Protein AF-A0A6A5GX90-F1 (afdb_monomer_lite)

Radius of gyration: 61.52 Å; chains: 1; bounding box: 127×43×191 Å

Foldseek 3Di:
DDPVVVVVVVVVVVVVVVVVVVVVVVVVVVVVVVVVVVVVVVVVVVVVVVVVVVVVVVVVVVVVVVVVVVVVVVVVVVVVVVVVVVVVVVVVVVVVVVVVVVVVVVVVVVVVVVVVVVVVVVVVVVVVVVVVVVVVVVVVVVVVPDDPVRVVVCVVPDDPPDQDFPDDPDPDDDDDTDGPDDDPPDDPDDDDPPPPPPPDPVPDDDPDDDDDDPDDDDDDDDDDDDDDDVVVVVVVVVPPPDDPVVVVVPVVVDPDPPDPVPDVVVVPPPDDDDDPDDDDDDDDDDDD

Secondary structure (DSSP, 8-state):
--HHHHHHHHHHHHHHHHHHHHHHHHHHHHHHHHHHHHHHHHHHHHHHHHHHHHHHHHHHHHHHHHHHHHHHHHHHHHHHHHHHHHHHHHHHHHHHHHHHHHHHHHHHHHHHHHHHHHHHHHHHHHHHHHHHHHHHHHHHHHHTTS-HHHHHHHHHHS------------SSS---PPPTT------------SSSSSSS--------------------PPS----SSHHHHHHHTTGGGS-GGGSTTTSGGG--TT-TT--HHHHHS-------------------

Sequence (288 aa):
MSVLSAKACLDGVKKKIEELQVDVKGKEAMNLVLSQQLERTKDILKNEQWIRDASTAQFNDRYSKLQKSLEEKTKEMELLRENMENIVLKHQKEIAQHEAEMKECREQNEKLVEKLESMTTIKSEVEQKKCYLEERIKLLEEDSLETEEELRRNVEQTPRKSVAFSIDMDSSDTIRGTPIGFKCNPRESVCSICDLFERCSTARSSMRSETNTIASTSEFKPPYTSTTSERISILTSRNEKLKPHLQSSYAVEMADVNSPSADEENVRKGGGVEKKKRRNSIFAFKKH

Structure (mmCIF, N/CA/C/O backbone):
data_AF-A0A6A5GX90-F1
#
_entry.id   AF-A0A6A5GX90-F1
#
loop_
_atom_site.group_PDB
_atom_site.id
_atom_site.type_symbol
_atom_site.label_atom_id
_atom_site.label_alt_id
_atom_site.label_comp_id
_atom_site.label_asym_id
_atom_site.label_entity_id
_atom_site.label_seq_id
_atom_site.pdbx_PDB_ins_code
_atom_site.Cartn_x
_atom_site.Cartn_y
_atom_site.Cartn_z
_atom_site.occupancy
_atom_site.B_iso_or_equiv
_atom_site.auth_seq_id
_atom_site.auth_comp_id
_atom_site.auth_asym_id
_atom_site.auth_atom_id
_atom_site.pdbx_PDB_model_num
ATOM 1 N N . MET A 1 1 ? 51.217 27.125 -89.144 1.00 53.66 1 MET A N 1
ATOM 2 C CA . MET A 1 1 ? 51.111 26.962 -87.676 1.00 53.66 1 MET A CA 1
ATOM 3 C C . MET A 1 1 ? 52.347 26.221 -87.192 1.00 53.66 1 MET A C 1
ATOM 5 O O . MET A 1 1 ? 52.668 25.186 -87.758 1.00 53.66 1 MET A O 1
ATOM 9 N N . SER A 1 2 ? 53.110 26.811 -86.272 1.00 56.34 2 SER A N 1
ATOM 10 C CA . SER A 1 2 ? 54.466 26.373 -85.922 1.00 56.34 2 SER A CA 1
ATOM 11 C C . SER A 1 2 ? 54.465 25.221 -84.910 1.00 56.34 2 SER A C 1
ATOM 13 O O . SER A 1 2 ? 53.700 25.217 -83.949 1.00 56.34 2 SER A O 1
ATOM 15 N N . VAL A 1 3 ? 55.376 24.262 -85.099 1.00 64.81 3 VAL A N 1
ATOM 16 C CA . VAL A 1 3 ? 55.606 23.087 -84.229 1.00 64.81 3 VAL A CA 1
ATOM 17 C C . VAL A 1 3 ? 55.799 23.470 -82.749 1.00 64.81 3 VAL A C 1
ATOM 19 O O . VAL A 1 3 ? 55.428 22.719 -81.849 1.00 64.81 3 VAL A O 1
ATOM 22 N N . LEU A 1 4 ? 56.308 24.678 -82.488 1.00 66.69 4 LEU A N 1
ATOM 23 C CA . LEU A 1 4 ? 56.494 25.241 -81.147 1.00 66.69 4 LEU A CA 1
ATOM 24 C C . LEU A 1 4 ? 55.169 25.472 -80.391 1.00 66.69 4 LEU A C 1
ATOM 26 O O . LEU A 1 4 ? 55.118 25.268 -79.181 1.00 66.69 4 LEU A O 1
ATOM 30 N N . SER A 1 5 ? 54.086 25.834 -81.088 1.00 77.06 5 SER A N 1
ATOM 31 C CA . SER A 1 5 ? 52.765 26.074 -80.480 1.00 77.06 5 SER A CA 1
ATOM 32 C C . SER A 1 5 ? 52.065 24.771 -80.068 1.00 77.06 5 SER A C 1
ATOM 34 O O . SER A 1 5 ? 51.456 24.704 -78.999 1.00 77.06 5 SER A O 1
ATOM 36 N N . ALA A 1 6 ? 52.223 23.707 -80.862 1.00 82.56 6 ALA A N 1
ATOM 37 C CA . ALA A 1 6 ? 51.683 22.385 -80.543 1.00 82.56 6 ALA A CA 1
ATOM 38 C C . ALA A 1 6 ? 52.382 21.752 -79.326 1.00 82.56 6 ALA A C 1
ATOM 40 O O . ALA A 1 6 ? 51.724 21.154 -78.477 1.00 82.56 6 ALA A O 1
ATOM 41 N N . LYS A 1 7 ? 53.705 21.935 -79.201 1.00 86.56 7 LYS A N 1
ATOM 42 C CA . LYS A 1 7 ? 54.485 21.435 -78.059 1.00 86.56 7 LYS A CA 1
ATOM 43 C C . LYS A 1 7 ? 54.076 22.097 -76.739 1.00 86.56 7 LYS A C 1
ATOM 45 O O . LYS A 1 7 ? 53.824 21.394 -75.770 1.00 86.56 7 LYS A O 1
ATOM 50 N N . ALA A 1 8 ? 53.920 23.421 -76.727 1.00 87.06 8 ALA A N 1
ATOM 51 C CA . ALA A 1 8 ? 53.455 24.144 -75.542 1.00 87.06 8 ALA A CA 1
ATOM 52 C C . ALA A 1 8 ? 52.041 23.710 -75.101 1.00 87.06 8 ALA A C 1
ATOM 54 O O . ALA A 1 8 ? 51.783 23.577 -73.906 1.00 87.06 8 ALA A O 1
ATOM 55 N N . CYS A 1 9 ? 51.139 23.433 -76.053 1.00 88.56 9 CYS A N 1
ATOM 56 C CA . CYS A 1 9 ? 49.823 22.868 -75.738 1.00 88.56 9 CYS A CA 1
ATOM 57 C C . CYS A 1 9 ? 49.926 21.466 -75.121 1.00 88.56 9 CYS A C 1
ATOM 59 O O . CYS A 1 9 ? 49.260 21.196 -74.125 1.00 88.56 9 CYS A O 1
ATOM 61 N N . LEU A 1 10 ? 50.768 20.585 -75.673 1.00 92.25 10 LEU A N 1
ATOM 62 C CA . LEU A 1 10 ? 50.980 19.237 -75.132 1.00 92.25 10 LEU A CA 1
ATOM 63 C C . LEU A 1 10 ? 51.568 19.265 -73.717 1.00 92.25 10 LEU A C 1
ATOM 65 O O . LEU A 1 10 ? 51.084 18.543 -72.847 1.00 92.25 10 LEU A O 1
ATOM 69 N N . ASP A 1 11 ? 52.556 20.126 -73.466 1.00 92.38 11 ASP A N 1
ATOM 70 C CA . ASP A 1 11 ? 53.161 20.285 -72.140 1.00 92.38 11 ASP A CA 1
ATOM 71 C C . ASP A 1 11 ? 52.141 20.827 -71.120 1.00 92.38 11 ASP A C 1
ATOM 73 O O . ASP A 1 11 ? 52.076 20.350 -69.984 1.00 92.38 11 ASP A O 1
ATOM 77 N N . GLY A 1 12 ? 51.276 21.762 -71.535 1.00 94.19 12 GLY A N 1
ATOM 78 C CA . GLY A 1 12 ? 50.170 22.264 -70.713 1.00 94.19 12 GLY A CA 1
ATOM 79 C C . GLY A 1 12 ? 49.134 21.188 -70.374 1.00 94.19 12 GLY A C 1
ATOM 80 O O . GLY A 1 12 ? 48.730 21.060 -69.217 1.00 94.19 12 GLY A O 1
ATOM 81 N N . VAL A 1 13 ? 48.744 20.367 -71.355 1.00 94.50 13 VAL A N 1
ATOM 82 C CA . VAL A 1 13 ? 47.835 19.227 -71.142 1.00 94.50 13 VAL A CA 1
ATOM 83 C C . VAL A 1 13 ? 48.466 18.196 -70.208 1.00 94.50 13 VAL A C 1
ATOM 85 O O . VAL A 1 13 ? 47.800 17.726 -69.288 1.00 94.50 13 VAL A O 1
ATOM 88 N N . LYS A 1 14 ? 49.753 17.879 -70.383 1.00 95.56 14 LYS A N 1
ATOM 89 C CA . LYS A 1 14 ? 50.472 16.935 -69.521 1.00 95.56 14 LYS A CA 1
ATOM 90 C C . LYS A 1 14 ? 50.502 17.409 -68.068 1.00 95.56 14 LYS A C 1
ATOM 92 O O . LYS A 1 14 ? 50.135 16.645 -67.179 1.00 95.56 14 LYS A O 1
ATOM 97 N N . LYS A 1 15 ? 50.842 18.680 -67.836 1.00 95.31 15 LYS A N 1
ATOM 98 C CA . LYS A 1 15 ? 50.803 19.275 -66.495 1.00 95.31 15 LYS A CA 1
ATOM 99 C C . LYS A 1 15 ? 49.396 19.207 -65.893 1.00 95.31 15 LYS A C 1
ATOM 101 O O . LYS A 1 15 ? 49.244 18.860 -64.726 1.00 95.31 15 LYS A O 1
ATOM 106 N N . LYS A 1 16 ? 48.356 19.469 -66.693 1.00 95.94 16 LYS A N 1
ATOM 107 C CA . LYS A 1 16 ? 46.969 19.372 -66.223 1.00 95.94 16 LYS A CA 1
ATOM 108 C C . LYS A 1 16 ? 46.568 17.943 -65.854 1.00 95.94 16 LYS A C 1
ATOM 110 O O . LYS A 1 16 ? 45.846 17.755 -64.879 1.00 95.94 16 LYS A O 1
ATOM 115 N N . ILE A 1 17 ? 47.038 16.944 -66.601 1.00 96.31 17 ILE A N 1
ATOM 116 C CA . ILE A 1 17 ? 46.827 15.526 -66.277 1.00 96.31 17 ILE A CA 1
ATOM 117 C C . ILE A 1 17 ? 47.505 15.174 -64.948 1.00 96.31 17 ILE A C 1
ATOM 119 O O . ILE A 1 17 ? 46.879 14.531 -64.112 1.00 96.31 17 ILE A O 1
ATOM 123 N N . GLU A 1 18 ? 48.746 15.615 -64.731 1.00 96.00 18 GLU A N 1
ATOM 124 C CA . GLU A 1 18 ? 49.476 15.378 -63.478 1.00 96.00 18 GLU A CA 1
ATOM 125 C C . GLU A 1 18 ? 48.767 16.023 -62.274 1.00 96.00 18 GLU A C 1
ATOM 127 O O . GLU A 1 18 ? 48.565 15.359 -61.258 1.00 96.00 18 GLU A O 1
ATOM 132 N N . GLU A 1 19 ? 48.305 17.272 -62.407 1.00 96.25 19 GLU A N 1
ATOM 133 C CA . GLU A 1 19 ? 47.493 17.950 -61.384 1.00 96.25 19 GLU A CA 1
ATOM 134 C C . GLU A 1 19 ? 46.217 17.161 -61.056 1.00 96.25 19 GLU A C 1
ATOM 136 O O . GLU A 1 19 ? 45.945 16.864 -59.893 1.00 96.25 19 GLU A O 1
ATOM 141 N N . LEU A 1 20 ? 45.455 16.758 -62.080 1.00 97.00 20 LEU A N 1
ATOM 142 C CA . LEU A 1 20 ? 44.219 15.995 -61.887 1.00 97.00 20 LEU A CA 1
ATOM 143 C C . LEU A 1 20 ? 44.476 14.621 -61.251 1.00 97.00 20 LEU A C 1
ATOM 145 O O . LEU A 1 20 ? 43.663 14.160 -60.453 1.00 97.00 20 LEU A O 1
ATOM 149 N N . GLN A 1 21 ? 45.597 13.965 -61.559 1.00 96.75 21 GLN A N 1
ATOM 150 C CA . GLN A 1 21 ? 45.968 12.697 -60.926 1.00 96.75 21 GLN A CA 1
ATOM 151 C C . GLN A 1 21 ? 46.265 12.858 -59.434 1.00 96.75 21 GLN A C 1
ATOM 153 O O . GLN A 1 21 ? 45.889 11.991 -58.642 1.00 96.75 21 GLN A O 1
ATOM 158 N N . VAL A 1 22 ? 46.930 13.947 -59.041 1.00 96.69 22 VAL A N 1
ATOM 159 C CA . VAL A 1 22 ? 47.171 14.256 -57.626 1.00 96.69 22 VAL A CA 1
ATOM 160 C C . VAL A 1 22 ? 45.848 14.540 -56.914 1.00 96.69 22 VAL A C 1
ATOM 162 O O . VAL A 1 22 ? 45.606 13.971 -55.849 1.00 96.69 22 VAL A O 1
ATOM 165 N N . ASP A 1 23 ? 44.959 15.325 -57.526 1.00 97.06 23 ASP A N 1
ATOM 166 C CA . ASP A 1 23 ? 43.639 15.635 -56.963 1.00 97.06 23 ASP A CA 1
ATOM 167 C C . ASP A 1 23 ? 42.775 14.382 -56.772 1.00 97.06 23 ASP A C 1
ATOM 169 O O . ASP A 1 23 ? 42.127 14.226 -55.734 1.00 97.06 23 ASP A O 1
ATOM 173 N N . VAL A 1 24 ? 42.763 13.471 -57.753 1.00 97.38 24 VAL A N 1
ATOM 174 C CA . VAL A 1 24 ? 42.023 12.202 -57.661 1.00 97.38 24 VAL A CA 1
ATOM 175 C C . VAL A 1 24 ? 42.565 11.351 -56.518 1.00 97.38 24 VAL A C 1
ATOM 177 O O . VAL A 1 24 ? 41.789 10.955 -55.651 1.00 97.38 24 VAL A O 1
ATOM 180 N N . LYS A 1 25 ? 43.888 11.157 -56.436 1.00 96.88 25 LYS A N 1
ATOM 181 C CA . LYS A 1 25 ? 44.514 10.401 -55.337 1.00 96.88 25 LYS A CA 1
ATOM 182 C C . LYS A 1 25 ? 44.232 11.029 -53.970 1.00 96.88 25 LYS A C 1
ATOM 184 O O . LYS A 1 25 ? 43.972 10.315 -53.004 1.00 96.88 25 LYS A O 1
ATOM 189 N N . GLY A 1 26 ? 44.253 12.361 -53.885 1.00 97.19 26 GLY A N 1
ATOM 190 C CA . GLY A 1 26 ? 43.908 13.093 -52.667 1.00 97.19 26 GLY A CA 1
ATOM 191 C C . GLY A 1 26 ? 42.460 12.848 -52.235 1.00 97.19 26 GLY A C 1
ATOM 192 O O . GLY A 1 26 ? 42.202 12.549 -51.068 1.00 97.19 26 GLY A O 1
ATOM 193 N N . LYS A 1 27 ? 41.514 12.902 -53.180 1.00 97.25 27 LYS A N 1
ATOM 194 C CA . LYS A 1 27 ? 40.093 12.617 -52.923 1.00 97.25 27 LYS A CA 1
ATOM 195 C C . LYS A 1 27 ? 39.842 11.154 -52.562 1.00 97.25 27 LYS A C 1
ATOM 197 O O . LYS A 1 27 ? 39.039 10.891 -51.673 1.00 97.25 27 LYS A O 1
ATOM 202 N N . GLU A 1 28 ? 40.531 10.209 -53.196 1.00 97.69 28 GLU A N 1
ATOM 203 C CA . GLU A 1 28 ? 40.452 8.781 -52.860 1.00 97.69 28 GLU A CA 1
ATOM 204 C C . GLU A 1 28 ? 40.931 8.511 -51.429 1.00 97.69 28 GLU A C 1
ATOM 206 O O . GLU A 1 28 ? 40.238 7.840 -50.662 1.00 97.69 28 GLU A O 1
ATOM 211 N N . ALA A 1 29 ? 42.067 9.095 -51.030 1.00 96.94 29 ALA A N 1
ATOM 212 C CA . ALA A 1 29 ? 42.572 8.990 -49.663 1.00 96.94 29 ALA A CA 1
ATOM 213 C C . ALA A 1 29 ? 41.602 9.614 -48.646 1.00 96.94 29 ALA A C 1
ATOM 215 O O . ALA A 1 29 ? 41.331 9.022 -47.600 1.00 96.94 29 ALA A O 1
ATOM 216 N N . MET A 1 30 ? 41.029 10.779 -48.965 1.00 97.50 30 MET A N 1
ATOM 217 C CA . MET A 1 30 ? 40.026 11.424 -48.116 1.00 97.50 30 MET A CA 1
ATOM 218 C C . MET A 1 30 ? 38.757 10.569 -47.979 1.00 97.50 30 MET A C 1
ATOM 220 O O . MET A 1 30 ? 38.272 10.371 -46.866 1.00 97.50 30 MET A O 1
ATOM 224 N N . ASN A 1 31 ? 38.253 10.005 -49.079 1.00 97.50 31 ASN A N 1
ATOM 225 C CA . ASN A 1 31 ? 37.092 9.113 -49.067 1.00 97.50 31 ASN A CA 1
ATOM 226 C C . ASN A 1 31 ? 37.339 7.853 -48.234 1.00 97.50 31 ASN A C 1
ATOM 228 O O . ASN A 1 31 ? 36.435 7.406 -47.525 1.00 97.50 31 ASN A O 1
ATOM 232 N N . LEU A 1 32 ? 38.553 7.298 -48.274 1.00 97.69 32 LEU A N 1
ATOM 233 C CA . LEU A 1 32 ? 38.925 6.158 -47.438 1.00 97.69 32 LEU A CA 1
ATOM 234 C C . LEU A 1 32 ? 38.851 6.513 -45.947 1.00 97.69 32 LEU A C 1
ATOM 236 O O . LEU A 1 32 ? 38.259 5.764 -45.169 1.00 97.69 32 LEU A O 1
ATOM 240 N N . VAL A 1 33 ? 39.402 7.666 -45.553 1.00 97.88 33 VAL A N 1
ATOM 241 C CA . VAL A 1 33 ? 39.350 8.141 -44.160 1.00 97.88 33 VAL A CA 1
ATOM 242 C C . VAL A 1 33 ? 37.906 8.373 -43.715 1.00 97.88 33 VAL A C 1
ATOM 244 O O . VAL A 1 33 ? 37.519 7.897 -42.648 1.00 97.88 33 VAL A O 1
ATOM 247 N N . LEU A 1 34 ? 37.092 9.041 -44.536 1.00 97.88 34 LEU A N 1
ATOM 248 C CA . LEU A 1 34 ? 35.679 9.2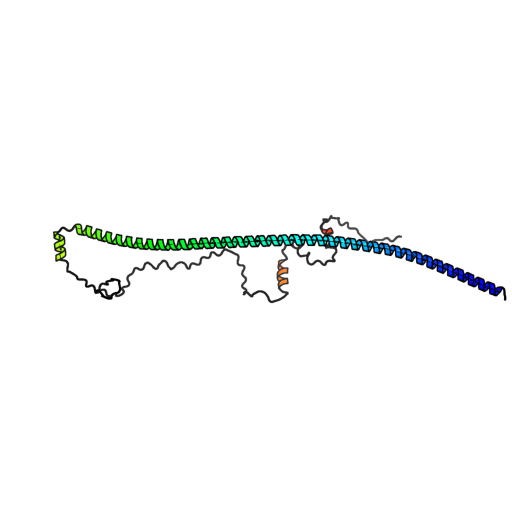86 -44.230 1.00 97.88 34 LEU A CA 1
ATOM 249 C C . LEU A 1 34 ? 34.888 7.980 -44.099 1.00 97.88 34 LEU A C 1
ATOM 251 O O . LEU A 1 34 ? 34.101 7.833 -43.169 1.00 97.88 34 LEU A O 1
ATOM 255 N N . SER A 1 35 ? 35.138 7.001 -44.970 1.00 97.69 35 SER A N 1
ATOM 256 C CA . SER A 1 35 ? 34.480 5.688 -44.902 1.00 97.69 35 SER A CA 1
ATOM 257 C C . SER A 1 35 ? 34.833 4.944 -43.612 1.00 97.69 35 SER A C 1
ATOM 259 O O . SER A 1 35 ? 33.959 4.383 -42.956 1.00 97.69 35 SER A O 1
ATOM 261 N N . GLN A 1 36 ? 36.102 4.991 -43.194 1.00 97.75 36 GLN A N 1
ATOM 262 C CA . GLN A 1 36 ? 36.529 4.412 -41.917 1.00 97.75 36 GLN A CA 1
ATOM 263 C C . GLN A 1 36 ? 35.914 5.136 -40.715 1.00 97.75 36 GLN A C 1
ATOM 265 O O . GLN A 1 36 ? 35.559 4.492 -39.729 1.00 97.75 36 GLN A O 1
ATOM 270 N N . GLN A 1 37 ? 35.792 6.465 -40.775 1.00 97.69 37 GLN A N 1
ATOM 271 C CA . GLN A 1 37 ? 35.127 7.242 -39.729 1.00 97.69 37 GLN A CA 1
ATOM 272 C C . GLN A 1 37 ? 33.643 6.882 -39.628 1.00 97.69 37 GLN A C 1
ATOM 274 O O . GLN A 1 37 ? 33.167 6.650 -38.521 1.00 97.69 37 GLN A O 1
ATOM 279 N N . LEU A 1 38 ? 32.944 6.752 -40.759 1.00 97.81 38 LEU A N 1
ATOM 280 C CA . LEU A 1 38 ? 31.536 6.353 -40.788 1.00 97.81 38 LEU A CA 1
ATOM 281 C C . LEU A 1 38 ? 31.310 4.979 -40.154 1.00 97.81 38 LEU A C 1
ATOM 283 O O . LEU A 1 38 ? 30.395 4.837 -39.342 1.00 97.81 38 LEU A O 1
ATOM 287 N N . GLU A 1 39 ? 32.153 3.988 -40.458 1.00 97.56 39 GLU A N 1
ATOM 288 C CA . GLU A 1 39 ? 31.993 2.653 -39.868 1.00 97.56 39 GLU A CA 1
ATOM 289 C C . GLU A 1 39 ? 32.254 2.671 -38.353 1.00 97.56 39 GLU A C 1
ATOM 291 O O . GLU A 1 39 ? 31.473 2.115 -37.583 1.00 97.56 39 GLU A O 1
ATOM 296 N N . ARG A 1 40 ? 33.272 3.413 -37.892 1.00 97.38 40 ARG A N 1
ATOM 297 C CA . ARG A 1 40 ? 33.517 3.598 -36.450 1.00 97.38 40 ARG A CA 1
ATOM 298 C C . ARG A 1 40 ? 32.343 4.277 -35.750 1.00 97.38 40 ARG A C 1
ATOM 300 O O . ARG A 1 40 ? 31.946 3.850 -34.670 1.00 97.38 40 ARG A O 1
ATOM 307 N N . THR A 1 41 ? 31.779 5.330 -36.343 1.00 97.75 41 THR A N 1
ATOM 308 C CA . THR A 1 41 ? 30.616 6.025 -35.775 1.00 97.75 41 THR A CA 1
ATOM 309 C C . THR A 1 41 ? 29.404 5.102 -35.702 1.00 97.75 41 THR A C 1
ATOM 311 O O . THR A 1 41 ? 28.685 5.118 -34.707 1.00 97.75 41 THR A O 1
ATOM 314 N N . LYS A 1 42 ? 29.193 4.254 -36.710 1.00 98.25 42 LYS A N 1
ATOM 315 C CA . LYS A 1 42 ? 28.119 3.258 -36.714 1.00 98.25 42 LYS A CA 1
ATOM 316 C C . LYS A 1 42 ? 28.268 2.238 -35.580 1.00 98.25 42 LYS A C 1
ATOM 318 O O . LYS A 1 42 ? 27.276 1.943 -34.911 1.00 98.25 42 LYS A O 1
ATOM 323 N N . ASP A 1 43 ? 29.480 1.754 -35.316 1.00 97.62 43 ASP A N 1
ATOM 324 C CA . ASP A 1 43 ? 29.744 0.851 -34.188 1.00 97.62 43 ASP A CA 1
ATOM 325 C C . ASP A 1 43 ? 29.499 1.530 -32.834 1.00 97.62 43 ASP A C 1
ATOM 327 O O . ASP A 1 43 ? 28.881 0.939 -31.945 1.00 97.62 43 ASP A O 1
ATOM 331 N N . ILE A 1 44 ? 29.917 2.793 -32.686 1.00 97.94 44 ILE A N 1
ATOM 332 C CA . ILE A 1 44 ? 29.655 3.590 -31.477 1.00 97.94 44 ILE A CA 1
ATOM 333 C C . ILE A 1 44 ? 28.147 3.732 -31.251 1.00 97.94 44 ILE A C 1
ATOM 335 O O . ILE A 1 44 ? 27.666 3.410 -30.167 1.00 97.94 44 ILE A O 1
ATOM 339 N N . LEU A 1 45 ? 27.389 4.126 -32.278 1.00 98.19 45 LEU A N 1
ATOM 340 C CA . LEU A 1 45 ? 25.933 4.281 -32.184 1.00 98.19 45 LEU A CA 1
ATOM 341 C C . LEU A 1 45 ? 25.235 2.972 -31.805 1.00 98.19 45 LEU A C 1
ATOM 343 O O . LEU A 1 45 ? 24.295 2.971 -31.009 1.00 98.19 45 LEU A O 1
ATOM 347 N N . LYS A 1 46 ? 25.703 1.842 -32.345 1.00 98.31 46 LYS A N 1
ATOM 348 C CA . LYS A 1 46 ? 25.172 0.525 -31.989 1.00 98.31 46 LYS A CA 1
ATOM 349 C C . LYS A 1 46 ? 25.440 0.201 -30.519 1.00 98.31 46 LYS A C 1
ATOM 351 O O . LYS A 1 46 ? 24.526 -0.238 -29.825 1.00 98.31 46 LYS A O 1
ATOM 356 N N . ASN A 1 47 ? 26.653 0.447 -30.033 1.00 98.06 47 ASN A N 1
ATOM 357 C CA . ASN A 1 47 ? 27.001 0.209 -28.632 1.00 98.06 47 ASN A CA 1
ATOM 358 C C . ASN A 1 47 ? 26.212 1.117 -27.682 1.00 98.06 47 ASN A C 1
ATOM 360 O O . ASN A 1 47 ? 25.705 0.645 -26.668 1.00 98.06 47 ASN A O 1
ATOM 364 N N . GLU A 1 48 ? 26.045 2.396 -28.023 1.00 97.88 48 GLU A N 1
ATOM 365 C CA . GLU A 1 48 ? 25.202 3.318 -27.257 1.00 97.88 48 GLU A CA 1
ATOM 366 C C . GLU A 1 48 ? 23.757 2.828 -27.177 1.00 97.88 48 GLU A C 1
ATOM 368 O O . GLU A 1 48 ? 23.152 2.862 -26.105 1.00 97.88 48 GLU A O 1
ATOM 373 N N . GLN A 1 49 ? 23.210 2.330 -28.289 1.00 98.31 49 GLN A N 1
ATOM 374 C CA . GLN A 1 49 ? 21.864 1.771 -28.306 1.00 98.31 49 GLN A CA 1
ATOM 375 C C . GLN A 1 49 ? 21.747 0.560 -27.375 1.00 98.31 49 GLN A C 1
ATOM 377 O O . GLN A 1 49 ? 20.828 0.504 -26.564 1.00 98.31 49 GLN A O 1
ATOM 382 N N . TRP A 1 50 ? 22.719 -0.353 -27.417 1.00 98.25 50 TRP A N 1
ATOM 383 C CA . TRP A 1 50 ? 22.756 -1.516 -26.528 1.00 98.25 50 TRP A CA 1
ATOM 384 C C . TRP A 1 50 ? 22.825 -1.124 -25.050 1.00 98.25 50 TRP A C 1
ATOM 386 O O . TRP A 1 50 ? 22.129 -1.714 -24.224 1.00 98.25 50 TRP A O 1
ATOM 396 N N . ILE A 1 51 ? 23.631 -0.115 -24.707 1.00 98.31 51 ILE A N 1
ATOM 397 C CA . ILE A 1 51 ? 23.731 0.394 -23.332 1.00 98.31 51 ILE A CA 1
ATOM 398 C C . ILE A 1 51 ? 22.396 0.998 -22.885 1.00 98.31 51 ILE A C 1
ATOM 400 O O . ILE A 1 51 ? 21.949 0.726 -21.768 1.00 98.31 51 ILE A O 1
ATOM 404 N N . ARG A 1 52 ? 21.742 1.789 -23.746 1.00 98.31 52 ARG A N 1
ATOM 405 C CA . ARG A 1 52 ? 20.423 2.367 -23.449 1.00 98.31 52 ARG A CA 1
ATOM 406 C C . ARG A 1 52 ? 19.382 1.280 -23.217 1.00 98.31 52 ARG A C 1
ATOM 408 O O . ARG A 1 52 ? 18.732 1.299 -22.176 1.00 98.31 52 ARG A O 1
ATOM 415 N N . ASP A 1 53 ? 19.286 0.308 -24.117 1.00 98.44 53 ASP A N 1
ATOM 416 C CA . ASP A 1 53 ? 18.301 -0.772 -24.023 1.00 98.44 53 ASP A CA 1
ATOM 417 C C . ASP A 1 53 ? 18.521 -1.627 -22.765 1.00 98.44 53 ASP A C 1
ATOM 419 O O . ASP A 1 53 ? 17.570 -1.933 -22.042 1.00 98.44 53 ASP A O 1
ATOM 423 N N . ALA A 1 54 ? 19.779 -1.943 -22.438 1.00 98.38 54 ALA A N 1
ATOM 424 C CA . ALA A 1 54 ? 20.124 -2.661 -21.213 1.00 98.38 54 ALA A CA 1
ATOM 425 C C . ALA A 1 54 ? 19.765 -1.859 -19.950 1.00 98.38 54 ALA A C 1
ATOM 427 O O . ALA A 1 54 ? 19.208 -2.417 -19.003 1.00 98.38 54 ALA A O 1
ATOM 428 N N . SER A 1 55 ? 20.043 -0.553 -19.939 1.00 98.12 55 SER A N 1
ATOM 429 C CA . SER A 1 55 ? 19.700 0.336 -18.824 1.00 98.12 55 SER A CA 1
ATOM 430 C C . SER A 1 55 ? 18.185 0.441 -18.631 1.00 98.12 55 SER A C 1
ATOM 432 O O . SER A 1 55 ? 17.684 0.267 -17.520 1.00 98.12 55 SER A O 1
ATOM 434 N N . THR A 1 56 ? 17.430 0.628 -19.717 1.00 98.50 56 THR A N 1
ATOM 435 C CA . THR A 1 56 ? 15.963 0.666 -19.688 1.00 98.50 56 THR A CA 1
ATOM 436 C C . THR A 1 56 ? 15.376 -0.655 -19.197 1.00 98.50 56 THR A C 1
ATOM 438 O O . THR A 1 56 ? 14.475 -0.647 -18.358 1.00 98.50 56 THR A O 1
ATOM 441 N N . ALA A 1 57 ? 15.906 -1.795 -19.646 1.00 98.44 57 ALA A N 1
ATOM 442 C CA . ALA A 1 57 ? 15.468 -3.104 -19.169 1.00 98.44 57 ALA A CA 1
ATOM 443 C C . ALA A 1 57 ? 15.721 -3.283 -17.662 1.00 98.44 57 ALA A C 1
ATOM 445 O O . ALA A 1 57 ? 14.824 -3.711 -16.935 1.00 98.44 57 ALA A O 1
ATOM 446 N N . GLN A 1 58 ? 16.908 -2.903 -17.172 1.00 98.38 58 GLN A N 1
ATOM 447 C CA . GLN A 1 58 ? 17.230 -2.959 -15.741 1.00 98.38 58 GLN A CA 1
ATOM 448 C C . GLN A 1 58 ? 16.344 -2.030 -14.908 1.00 98.38 58 GLN A C 1
ATOM 450 O O . GLN A 1 58 ? 15.899 -2.412 -13.825 1.00 98.38 58 GLN A O 1
ATOM 455 N N . PHE A 1 59 ? 16.081 -0.819 -15.400 1.00 98.44 59 PHE A N 1
ATOM 456 C CA . PHE A 1 59 ? 15.191 0.124 -14.736 1.00 98.44 59 PHE A CA 1
ATOM 457 C C . PHE A 1 59 ? 13.771 -0.438 -14.628 1.00 98.44 59 PHE A C 1
ATOM 459 O O . PHE A 1 59 ? 13.205 -0.454 -13.536 1.00 98.44 59 PHE A O 1
ATOM 466 N N . ASN A 1 60 ? 13.228 -0.973 -15.723 1.00 98.56 60 ASN A N 1
ATOM 467 C CA . ASN A 1 60 ? 11.885 -1.550 -15.750 1.00 98.56 60 ASN A CA 1
ATOM 468 C C . ASN A 1 60 ? 11.756 -2.781 -14.838 1.00 98.56 60 ASN A C 1
ATOM 470 O O . ASN A 1 60 ? 10.748 -2.924 -14.146 1.00 98.56 60 ASN A O 1
ATOM 474 N N . ASP A 1 61 ? 12.776 -3.641 -14.778 1.00 98.50 61 ASP A N 1
ATOM 475 C CA . ASP A 1 61 ? 12.805 -4.781 -13.851 1.00 98.50 61 ASP A CA 1
ATOM 476 C C . ASP A 1 61 ? 12.791 -4.321 -12.384 1.00 98.50 61 ASP A C 1
ATOM 478 O O . ASP A 1 61 ? 11.976 -4.790 -11.584 1.00 98.50 61 ASP A O 1
ATOM 482 N N . ARG A 1 62 ? 13.640 -3.347 -12.028 1.00 98.44 62 ARG A N 1
ATOM 483 C CA . ARG A 1 62 ? 13.663 -2.768 -10.673 1.00 98.44 62 ARG A CA 1
ATOM 484 C C . ARG A 1 62 ? 12.339 -2.099 -10.326 1.00 98.44 62 ARG A C 1
ATOM 486 O O . ARG A 1 62 ? 11.831 -2.307 -9.226 1.00 98.44 62 ARG A O 1
ATOM 493 N N . TYR A 1 63 ? 11.773 -1.340 -11.258 1.00 98.44 63 TYR A N 1
ATOM 494 C CA . TYR A 1 63 ? 10.480 -0.690 -11.085 1.00 98.44 63 TYR A CA 1
ATOM 495 C C . TYR A 1 63 ? 9.373 -1.718 -10.834 1.00 98.44 63 TYR A C 1
ATOM 497 O O . TYR A 1 63 ? 8.646 -1.598 -9.852 1.00 98.44 63 TYR A O 1
ATOM 505 N N . SER A 1 64 ? 9.302 -2.785 -11.637 1.00 98.44 64 SER A N 1
ATOM 506 C CA . SER A 1 64 ? 8.307 -3.848 -11.457 1.00 98.44 64 SER A CA 1
ATOM 507 C C . SER A 1 64 ? 8.448 -4.559 -10.106 1.00 98.44 64 SER A C 1
ATOM 509 O O . SER A 1 64 ? 7.448 -4.829 -9.441 1.00 98.44 64 SER A O 1
ATOM 511 N N . LYS A 1 65 ? 9.681 -4.826 -9.658 1.00 98.44 65 LYS A N 1
ATOM 512 C CA . LYS A 1 65 ? 9.944 -5.418 -8.335 1.00 98.44 65 LYS A CA 1
ATOM 513 C C . LYS A 1 65 ? 9.496 -4.504 -7.197 1.00 98.44 65 LY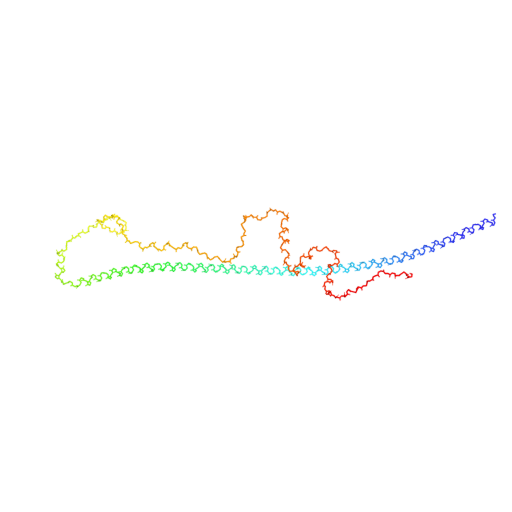S A C 1
ATOM 515 O O . LYS A 1 65 ? 8.854 -4.973 -6.259 1.00 98.44 65 LYS A O 1
ATOM 520 N N . LEU A 1 66 ? 9.810 -3.212 -7.282 1.00 98.38 66 LEU A N 1
ATOM 521 C CA . LEU A 1 66 ? 9.391 -2.227 -6.284 1.00 98.38 66 LEU A CA 1
ATOM 522 C C . LEU A 1 66 ? 7.873 -2.061 -6.259 1.00 98.38 66 LEU A C 1
ATOM 524 O O . LEU A 1 66 ? 7.292 -2.017 -5.180 1.00 98.38 66 LEU A O 1
ATOM 528 N N . GLN A 1 67 ? 7.231 -2.035 -7.425 1.00 98.56 67 GLN A N 1
ATOM 529 C CA . GLN A 1 67 ? 5.781 -1.946 -7.530 1.00 98.56 67 GLN A CA 1
ATOM 530 C C . GLN A 1 67 ? 5.095 -3.151 -6.870 1.00 98.56 67 GLN A C 1
ATOM 532 O O . GLN A 1 67 ? 4.206 -2.964 -6.046 1.00 98.56 67 GLN A O 1
ATOM 537 N N . LYS A 1 68 ? 5.556 -4.377 -7.150 1.00 98.50 68 LYS A N 1
ATOM 538 C CA . LYS A 1 68 ? 5.028 -5.590 -6.500 1.00 98.50 68 LYS A CA 1
ATOM 539 C C . LYS A 1 68 ? 5.215 -5.562 -4.983 1.00 98.50 68 LYS A C 1
ATOM 541 O O . LYS A 1 68 ? 4.272 -5.836 -4.251 1.00 98.50 68 LYS A O 1
ATOM 546 N N . SER A 1 69 ? 6.403 -5.176 -4.514 1.00 98.38 69 SER A N 1
ATOM 547 C CA . SER A 1 69 ? 6.690 -5.047 -3.078 1.00 98.38 69 SER A CA 1
ATOM 548 C C . SER A 1 69 ? 5.781 -4.013 -2.400 1.00 98.38 69 SER A C 1
ATOM 550 O O . SER A 1 69 ? 5.260 -4.252 -1.312 1.00 98.38 69 SER A O 1
ATOM 552 N N . LEU A 1 70 ? 5.528 -2.880 -3.063 1.00 98.38 70 LEU A N 1
ATOM 553 C CA . LEU A 1 70 ? 4.608 -1.856 -2.574 1.00 98.38 70 LEU A CA 1
ATOM 554 C C . LEU A 1 70 ? 3.170 -2.382 -2.487 1.00 98.38 70 LEU A C 1
ATOM 556 O O . LEU A 1 70 ? 2.501 -2.165 -1.478 1.00 98.38 70 LEU A O 1
ATOM 560 N N . GLU A 1 71 ? 2.696 -3.087 -3.513 1.00 98.44 71 GLU A N 1
ATOM 561 C CA . GLU A 1 71 ? 1.364 -3.703 -3.520 1.00 98.44 71 GLU A CA 1
ATOM 562 C C . GLU A 1 71 ? 1.213 -4.753 -2.407 1.00 98.44 71 GLU A C 1
ATOM 564 O O . GLU A 1 71 ? 0.204 -4.764 -1.701 1.00 98.44 71 GLU A O 1
ATOM 569 N N . GLU A 1 72 ? 2.222 -5.602 -2.198 1.00 98.56 72 GLU A N 1
ATOM 570 C CA . GLU A 1 72 ? 2.251 -6.586 -1.107 1.00 98.56 72 GLU A CA 1
ATOM 571 C C . GLU A 1 72 ? 2.207 -5.912 0.267 1.00 98.56 72 GLU A C 1
ATOM 573 O O . GLU A 1 72 ? 1.384 -6.274 1.111 1.00 98.56 72 GLU A O 1
ATOM 578 N N . LYS A 1 73 ? 3.034 -4.881 0.481 1.00 98.31 73 LYS A N 1
ATOM 579 C CA . LYS A 1 73 ? 3.054 -4.124 1.740 1.00 98.31 73 LYS A CA 1
ATOM 580 C C . LYS A 1 73 ? 1.760 -3.359 1.987 1.00 98.31 73 LYS A C 1
ATOM 582 O O . LYS A 1 73 ? 1.334 -3.239 3.132 1.00 98.31 73 LYS A O 1
ATOM 587 N N . THR A 1 74 ? 1.110 -2.878 0.933 1.00 98.50 74 THR A N 1
ATOM 588 C CA . THR A 1 74 ? -0.187 -2.199 1.041 1.00 98.50 74 THR A CA 1
ATOM 589 C C . THR A 1 74 ? -1.268 -3.169 1.512 1.00 98.50 74 THR A C 1
ATOM 591 O O . THR A 1 74 ? -1.977 -2.863 2.468 1.00 98.50 74 THR A O 1
ATOM 594 N N . LYS A 1 75 ? -1.321 -4.378 0.938 1.00 98.31 75 LYS A N 1
ATOM 595 C CA . LYS A 1 75 ? -2.235 -5.446 1.381 1.00 98.31 75 LYS A CA 1
ATOM 596 C C . LYS A 1 75 ? -1.977 -5.880 2.825 1.00 98.31 75 LYS A C 1
ATOM 598 O O . LYS A 1 75 ? -2.918 -6.098 3.581 1.00 98.31 75 LYS A O 1
ATOM 603 N N . GLU A 1 76 ? -0.711 -5.991 3.224 1.00 98.44 76 GLU A N 1
ATOM 604 C CA . GLU A 1 76 ? -0.341 -6.310 4.609 1.00 98.44 76 GLU A CA 1
ATOM 605 C C . GLU A 1 76 ? -0.832 -5.228 5.585 1.00 98.44 76 GLU A C 1
ATOM 607 O O . GLU A 1 76 ? -1.409 -5.547 6.625 1.00 98.44 76 GLU A O 1
ATOM 612 N N . MET A 1 77 ? -0.667 -3.946 5.238 1.00 98.31 77 MET A N 1
ATOM 613 C CA . MET A 1 77 ? -1.180 -2.837 6.049 1.00 98.31 77 MET A CA 1
ATOM 614 C C . MET A 1 77 ? -2.708 -2.831 6.146 1.00 98.31 77 MET A C 1
ATOM 616 O O . MET A 1 77 ? -3.239 -2.534 7.216 1.00 98.31 77 MET A O 1
ATOM 620 N N . GLU A 1 78 ? -3.414 -3.140 5.058 1.00 98.25 78 GLU A N 1
ATOM 621 C CA . GLU A 1 78 ? -4.878 -3.244 5.053 1.00 98.25 78 GLU A CA 1
ATOM 622 C C . GLU A 1 78 ? -5.357 -4.368 5.978 1.00 98.25 78 GLU A C 1
ATOM 624 O O . GLU A 1 78 ? -6.199 -4.124 6.841 1.00 98.25 78 GLU A O 1
ATOM 629 N N . LEU A 1 79 ? -4.744 -5.553 5.891 1.00 98.44 79 LEU A N 1
ATOM 630 C CA . LEU A 1 79 ? -5.064 -6.684 6.765 1.00 98.44 79 LEU A CA 1
ATOM 631 C C . LEU A 1 79 ? -4.797 -6.364 8.244 1.00 98.44 79 LEU A C 1
ATOM 633 O O . LEU A 1 79 ? -5.598 -6.694 9.117 1.00 98.44 79 LEU A O 1
ATOM 637 N N . LEU A 1 80 ? -3.669 -5.714 8.549 1.00 98.44 80 LEU A N 1
ATOM 638 C CA . LEU A 1 80 ? -3.346 -5.304 9.918 1.00 98.44 80 LEU A CA 1
ATOM 639 C C . LEU A 1 80 ? -4.332 -4.262 10.454 1.00 98.44 80 LEU A C 1
ATOM 641 O O . LEU A 1 80 ? -4.703 -4.327 11.627 1.00 98.44 80 LEU A O 1
ATOM 645 N N . ARG A 1 81 ? -4.773 -3.324 9.608 1.00 98.25 81 ARG A N 1
ATOM 646 C CA . ARG A 1 81 ? -5.790 -2.333 9.973 1.00 98.25 81 ARG A CA 1
ATOM 647 C C . ARG A 1 81 ? -7.115 -3.011 10.307 1.00 98.25 81 ARG A C 1
ATOM 649 O O . ARG A 1 81 ? -7.641 -2.770 11.388 1.00 98.25 81 ARG A O 1
ATOM 656 N N . GLU A 1 82 ? -7.592 -3.899 9.438 1.00 98.19 82 GLU A N 1
ATOM 657 C CA . GLU A 1 82 ? -8.831 -4.654 9.654 1.00 98.19 82 GLU A CA 1
ATOM 658 C C . GLU A 1 82 ? -8.754 -5.507 10.930 1.00 98.19 82 GLU A C 1
ATOM 660 O O . GLU A 1 82 ? -9.662 -5.491 11.762 1.00 98.19 82 GLU A O 1
ATOM 665 N N . ASN A 1 83 ? -7.633 -6.199 11.151 1.00 98.44 83 ASN A N 1
ATOM 666 C CA . ASN A 1 83 ? -7.417 -6.975 12.373 1.00 98.44 83 ASN A CA 1
ATOM 667 C C . ASN A 1 83 ? -7.473 -6.100 13.630 1.00 98.44 83 ASN A C 1
ATOM 669 O O . ASN A 1 83 ? -8.070 -6.495 14.633 1.00 98.44 83 ASN A O 1
ATOM 673 N N . MET A 1 84 ? -6.873 -4.909 13.590 1.00 98.12 84 MET A N 1
ATOM 674 C CA . MET A 1 84 ? -6.887 -3.992 14.725 1.00 98.12 84 MET A CA 1
ATOM 675 C C . MET A 1 84 ? -8.284 -3.416 14.976 1.00 98.12 84 MET A C 1
ATOM 677 O O . MET A 1 84 ? -8.714 -3.362 16.127 1.00 98.12 84 MET A O 1
ATOM 681 N N . GLU A 1 85 ? -9.023 -3.062 13.925 1.00 98.12 85 GLU A N 1
ATOM 682 C CA . GLU A 1 85 ? -10.426 -2.641 14.024 1.00 98.12 85 GLU A CA 1
ATOM 683 C C . GLU A 1 85 ? -11.297 -3.743 14.645 1.00 98.12 85 GLU A C 1
ATOM 685 O O . GLU A 1 85 ? -12.063 -3.478 15.573 1.00 98.12 85 GLU A O 1
ATOM 690 N N . ASN A 1 86 ? -11.112 -4.997 14.227 1.00 98.25 86 ASN A N 1
ATOM 691 C CA . ASN A 1 86 ? -11.822 -6.146 14.788 1.00 98.25 86 ASN A CA 1
ATOM 692 C C . ASN A 1 86 ? -11.515 -6.363 16.279 1.00 98.25 86 ASN A C 1
ATOM 694 O O . ASN A 1 86 ? -12.430 -6.630 17.063 1.00 98.25 86 ASN A O 1
ATOM 698 N N . ILE A 1 87 ? -10.252 -6.218 16.694 1.00 98.25 87 ILE A N 1
ATOM 699 C CA . ILE A 1 87 ? -9.858 -6.306 18.111 1.00 98.25 87 ILE A CA 1
ATOM 700 C C . ILE A 1 87 ? -10.504 -5.178 18.920 1.00 98.25 87 ILE A C 1
ATOM 702 O O . ILE A 1 87 ? -11.061 -5.432 19.988 1.00 98.25 87 ILE A O 1
ATOM 706 N N . VAL A 1 88 ? -10.475 -3.945 18.409 1.00 98.31 88 VAL A N 1
ATOM 707 C CA . VAL A 1 88 ? -11.098 -2.792 19.075 1.00 98.31 88 VAL A CA 1
ATOM 708 C C . VAL A 1 88 ? -12.602 -3.007 19.237 1.00 98.31 88 VAL A C 1
ATOM 710 O O . VAL A 1 88 ? -13.121 -2.833 20.338 1.00 98.31 88 VAL A O 1
ATOM 713 N N . LEU A 1 89 ? -13.295 -3.453 18.186 1.00 98.19 89 LEU A N 1
ATOM 714 C CA . LEU A 1 89 ? -14.726 -3.760 18.243 1.00 98.19 89 LEU A CA 1
ATOM 715 C C . LEU A 1 89 ? -15.038 -4.878 19.242 1.00 98.19 89 LEU A C 1
ATOM 717 O O . LEU A 1 89 ? -16.045 -4.810 19.949 1.00 98.19 89 LEU A O 1
ATOM 721 N N . LYS A 1 90 ? -14.187 -5.906 19.323 1.00 98.31 90 LYS A N 1
ATOM 722 C CA . LYS A 1 90 ? -14.333 -6.981 20.309 1.00 98.31 90 LYS A CA 1
ATOM 723 C C . LYS A 1 90 ? -14.199 -6.445 21.736 1.00 98.31 90 LYS A C 1
ATOM 725 O O . LYS A 1 90 ? -15.097 -6.675 22.540 1.00 98.31 90 LYS A O 1
ATOM 730 N N . HIS A 1 91 ? -13.147 -5.682 22.031 1.00 97.88 91 HIS A N 1
ATOM 731 C CA . HIS A 1 91 ? -12.958 -5.095 23.361 1.00 97.88 91 HIS A CA 1
ATOM 732 C C . HIS A 1 91 ? -14.081 -4.120 23.731 1.00 97.88 91 HIS A C 1
ATOM 734 O O . HIS A 1 91 ? -14.528 -4.112 24.871 1.00 97.88 91 HIS A O 1
ATOM 740 N N . GLN A 1 92 ? -14.590 -3.330 22.781 1.00 98.12 92 GLN A N 1
ATOM 741 C CA . GLN A 1 92 ? -15.745 -2.460 23.025 1.00 98.12 92 GLN A CA 1
ATOM 742 C C . GLN A 1 92 ? -16.990 -3.257 23.431 1.00 98.12 92 GLN A C 1
ATOM 744 O O . GLN A 1 92 ? -17.700 -2.852 24.350 1.00 98.12 92 GLN A O 1
ATOM 749 N N . LYS A 1 93 ? -17.243 -4.404 22.786 1.00 98.12 93 LYS A N 1
ATOM 750 C CA . LYS A 1 93 ? -18.350 -5.297 23.159 1.00 98.12 93 LYS A CA 1
ATOM 751 C C . LYS A 1 93 ? -18.155 -5.902 24.550 1.00 98.12 93 LYS A C 1
ATOM 753 O O . LYS A 1 93 ? -19.107 -5.926 25.322 1.00 98.12 93 LYS A O 1
ATOM 758 N N . GLU A 1 94 ? -16.945 -6.355 24.875 1.00 97.94 94 GLU A N 1
ATOM 759 C CA . GLU A 1 94 ? -16.618 -6.918 26.195 1.00 97.94 94 GLU A CA 1
ATOM 760 C C . GLU A 1 94 ? -16.766 -5.876 27.313 1.00 97.94 94 GLU A C 1
ATOM 762 O O . GLU A 1 94 ? -17.359 -6.165 28.349 1.00 97.94 94 GLU A O 1
ATOM 767 N N . ILE A 1 95 ? -16.309 -4.639 27.085 1.00 98.12 95 ILE A N 1
ATOM 768 C CA . ILE A 1 95 ? -16.497 -3.528 28.028 1.00 98.12 95 ILE A CA 1
ATOM 769 C C . ILE A 1 95 ? -17.988 -3.253 28.236 1.00 98.12 95 ILE A C 1
ATOM 771 O O . ILE A 1 95 ? -18.437 -3.204 29.378 1.00 98.12 95 ILE A O 1
ATOM 775 N N . ALA A 1 96 ? -18.767 -3.133 27.157 1.00 97.88 96 ALA A N 1
ATOM 776 C CA . ALA A 1 96 ? -20.205 -2.887 27.256 1.00 97.88 96 ALA A CA 1
ATOM 777 C C . ALA A 1 96 ? -20.939 -4.012 28.008 1.00 97.88 96 ALA A C 1
ATOM 779 O O . ALA A 1 96 ? -21.854 -3.746 28.788 1.00 97.88 96 ALA A O 1
ATOM 780 N N . GLN A 1 97 ? -20.523 -5.267 27.807 1.00 98.06 97 GLN A N 1
ATOM 781 C CA . GLN A 1 97 ? -21.056 -6.406 28.549 1.00 98.06 97 GLN A CA 1
ATOM 782 C C . GLN A 1 97 ? -20.723 -6.305 30.044 1.00 98.06 97 GLN A C 1
ATOM 784 O O . GLN A 1 97 ? -21.626 -6.395 30.876 1.00 98.06 97 GLN A O 1
ATOM 789 N N . HIS A 1 98 ? -19.460 -6.062 30.397 1.00 97.56 98 HIS A N 1
ATOM 790 C CA . HIS A 1 98 ? -19.054 -5.915 31.795 1.00 97.56 98 HIS A CA 1
ATOM 791 C C . HIS A 1 98 ? -19.720 -4.720 32.483 1.00 97.56 98 HIS A C 1
ATOM 793 O O . HIS A 1 98 ? -20.077 -4.803 33.656 1.00 97.56 98 HIS A O 1
ATOM 799 N N . GLU A 1 99 ? -19.934 -3.612 31.775 1.00 97.88 99 GLU A N 1
ATOM 800 C CA . GLU A 1 99 ? -20.674 -2.466 32.306 1.00 97.88 99 GLU A CA 1
ATOM 801 C C . GLU A 1 99 ? -22.131 -2.821 32.622 1.00 97.88 99 GLU A C 1
ATOM 803 O O . GLU A 1 99 ? -22.644 -2.400 33.665 1.00 97.88 99 GLU A O 1
ATOM 808 N N . ALA A 1 100 ? -22.782 -3.620 31.770 1.00 97.50 100 ALA A N 1
ATOM 809 C CA . ALA A 1 100 ? -24.135 -4.112 32.008 1.00 97.50 100 ALA A CA 1
ATOM 810 C C . ALA A 1 100 ? -24.195 -5.050 33.226 1.00 97.50 100 ALA A C 1
ATOM 812 O O . ALA A 1 100 ? -25.022 -4.839 34.114 1.00 97.50 100 ALA A O 1
ATOM 813 N N . GLU A 1 101 ? -23.273 -6.011 33.327 1.00 97.50 101 GLU A N 1
ATOM 814 C CA . GLU A 1 101 ? -23.157 -6.928 34.474 1.00 97.50 101 GLU A CA 1
ATOM 815 C C . GLU A 1 101 ? -22.890 -6.165 35.786 1.00 97.50 101 GLU A C 1
ATOM 817 O O . GLU A 1 101 ? -23.524 -6.416 36.813 1.00 97.50 101 GLU A O 1
ATOM 822 N N . MET A 1 102 ? -22.000 -5.168 35.755 1.00 96.94 102 MET A N 1
ATOM 823 C CA . MET A 1 102 ? -21.700 -4.307 36.904 1.00 96.94 102 MET A CA 1
ATOM 824 C C . MET A 1 102 ? -22.876 -3.413 37.294 1.00 96.94 102 MET A C 1
ATOM 826 O O . MET A 1 102 ? -23.000 -3.020 38.457 1.00 96.94 102 MET A O 1
ATOM 830 N N . LYS A 1 103 ? -23.720 -3.023 36.337 1.00 97.88 103 LYS A N 1
ATOM 831 C CA . LYS A 1 103 ? -24.953 -2.288 36.623 1.00 97.88 103 LYS A CA 1
ATOM 832 C C . LYS A 1 103 ? -25.965 -3.197 37.320 1.00 97.88 103 LYS A C 1
ATOM 834 O O . LYS A 1 103 ? -26.478 -2.811 38.364 1.00 97.88 103 LYS A O 1
ATOM 839 N N . GLU A 1 104 ? -26.170 -4.411 36.818 1.00 97.56 104 GLU A N 1
ATOM 840 C CA . GLU A 1 104 ? -27.067 -5.387 37.443 1.00 97.56 104 GLU A CA 1
ATOM 841 C C . GLU A 1 104 ? -26.615 -5.745 38.869 1.00 97.56 104 GLU A C 1
ATOM 843 O O . GLU A 1 104 ? -27.419 -5.713 39.799 1.00 97.56 104 GLU A O 1
ATOM 848 N N . CYS A 1 105 ? -25.317 -5.994 39.077 1.00 97.00 105 CYS A N 1
ATOM 849 C CA . CYS A 1 105 ? -24.763 -6.236 40.414 1.00 97.00 105 CYS A CA 1
ATOM 850 C C . CYS A 1 105 ? -25.014 -5.064 41.374 1.00 97.00 105 CYS A C 1
ATOM 852 O O . CYS A 1 105 ? -25.312 -5.279 42.548 1.00 97.00 105 CYS A O 1
ATOM 854 N N . ARG A 1 106 ? -24.903 -3.818 40.890 1.00 96.81 106 ARG A N 1
ATOM 855 C CA . ARG A 1 106 ? -25.194 -2.621 41.695 1.00 96.81 106 ARG A CA 1
ATOM 856 C C . ARG A 1 106 ? -26.665 -2.553 42.091 1.00 96.81 106 ARG A C 1
ATOM 858 O O . ARG A 1 106 ? -26.946 -2.397 43.273 1.00 96.81 106 ARG A O 1
ATOM 865 N N . GLU A 1 107 ? -27.576 -2.773 41.147 1.00 97.12 107 GLU A N 1
ATOM 866 C CA . GLU A 1 107 ? -29.022 -2.793 41.412 1.00 97.12 107 GLU A CA 1
ATOM 867 C C . GLU A 1 107 ? -29.416 -3.912 42.397 1.00 97.12 107 GLU A C 1
ATOM 869 O O . GLU A 1 107 ? -30.283 -3.730 43.253 1.00 97.12 107 GLU A O 1
ATOM 874 N N . GLN A 1 108 ? -28.781 -5.086 42.310 1.00 97.38 108 GLN A N 1
ATOM 875 C CA . GLN A 1 108 ? -28.991 -6.173 43.272 1.00 97.38 108 GLN A CA 1
ATOM 876 C C . GLN A 1 108 ? -28.455 -5.818 44.667 1.00 97.38 108 GLN A C 1
ATOM 878 O O . GLN A 1 108 ? -29.131 -6.080 45.664 1.00 97.38 108 GLN A O 1
ATOM 883 N N . ASN A 1 109 ? -27.275 -5.198 44.748 1.00 96.31 109 ASN A N 1
ATOM 884 C CA . ASN A 1 109 ? -26.703 -4.743 46.014 1.00 96.31 109 ASN A CA 1
ATOM 885 C C . ASN A 1 109 ? -27.569 -3.669 46.682 1.00 96.31 109 ASN A C 1
ATOM 887 O O . ASN A 1 109 ? -27.801 -3.763 47.883 1.00 96.31 109 ASN A O 1
ATOM 891 N N . GLU A 1 110 ? -28.093 -2.702 45.924 1.00 97.44 110 GLU A N 1
ATOM 892 C CA . GLU A 1 110 ? -29.016 -1.680 46.439 1.00 97.44 110 GLU A CA 1
ATOM 893 C C . GLU A 1 110 ? -30.258 -2.324 47.074 1.00 97.44 110 GLU A C 1
ATOM 895 O O . GLU A 1 110 ? -30.562 -2.060 48.237 1.00 97.44 110 GLU A O 1
ATOM 900 N N . LYS A 1 111 ? -30.896 -3.285 46.389 1.00 97.19 111 LYS A N 1
ATOM 901 C CA . LYS A 1 111 ? -32.042 -4.039 46.938 1.00 97.19 111 LYS A CA 1
ATOM 902 C C . LYS A 1 111 ? -31.701 -4.807 48.219 1.00 97.19 111 LYS A C 1
ATOM 904 O O . LYS A 1 111 ? -32.532 -4.927 49.120 1.00 97.19 111 LYS A O 1
ATOM 909 N N . LEU A 1 112 ? -30.500 -5.384 48.301 1.00 97.00 112 LEU A N 1
ATOM 910 C CA . LEU A 1 112 ? -30.049 -6.095 49.501 1.00 97.00 112 LEU A CA 1
ATOM 911 C C . LEU A 1 112 ? -29.795 -5.138 50.669 1.00 97.00 112 LEU A C 1
ATOM 913 O O . LEU A 1 112 ? -30.133 -5.484 51.802 1.00 97.00 112 LEU A O 1
ATOM 917 N N . VAL A 1 113 ? -29.243 -3.953 50.399 1.00 97.50 113 VAL A N 1
ATOM 918 C CA . VAL A 1 113 ? -29.044 -2.897 51.401 1.00 97.50 113 VAL A CA 1
ATOM 919 C C . VAL A 1 113 ? -30.391 -2.418 51.941 1.00 97.50 113 VAL A C 1
ATOM 921 O O . VAL A 1 113 ? -30.586 -2.465 53.153 1.00 97.50 113 VAL A O 1
ATOM 924 N N . GLU A 1 114 ? -31.357 -2.097 51.076 1.00 97.00 114 GLU A N 1
ATOM 925 C CA . GLU A 1 114 ? -32.717 -1.712 51.492 1.00 97.00 114 GLU A CA 1
ATOM 926 C C . GLU A 1 114 ? -33.369 -2.791 52.377 1.00 97.00 114 GLU A C 1
ATOM 928 O O . GLU A 1 114 ? -33.962 -2.512 53.424 1.00 97.00 114 GLU A O 1
ATOM 933 N N . LYS A 1 115 ? -33.215 -4.068 52.000 1.00 97.44 115 LYS A N 1
ATOM 934 C CA . LYS A 1 115 ? -33.729 -5.187 52.798 1.00 97.44 115 LYS A CA 1
ATOM 935 C C . LYS A 1 115 ? -33.027 -5.294 54.155 1.00 97.44 115 LYS A C 1
ATOM 937 O O . LYS A 1 115 ? -33.700 -5.541 55.156 1.00 97.44 115 LYS A O 1
ATOM 942 N N . LEU A 1 116 ? -31.708 -5.116 54.213 1.00 96.38 116 LEU A N 1
ATOM 943 C CA . LEU A 1 116 ? -30.951 -5.112 55.469 1.00 96.38 116 LEU A CA 1
ATOM 944 C C . LEU A 1 116 ? -31.380 -3.967 56.388 1.00 96.38 116 LEU A C 1
ATOM 946 O O . LEU A 1 116 ? -31.565 -4.198 57.585 1.00 96.38 116 LEU A O 1
ATOM 950 N N . GLU A 1 117 ? -31.592 -2.771 55.845 1.00 96.62 117 GLU A N 1
ATOM 951 C CA . GLU A 1 117 ? -32.102 -1.622 56.597 1.00 96.62 117 GLU A CA 1
ATOM 952 C C . GLU A 1 117 ? -33.483 -1.928 57.188 1.00 96.62 117 GLU A C 1
ATOM 954 O O . GLU A 1 117 ? -33.669 -1.790 58.398 1.00 96.62 117 GLU A O 1
ATOM 959 N N . SER A 1 118 ? -34.408 -2.473 56.388 1.00 97.12 118 SER A N 1
ATOM 960 C CA . SER A 1 118 ? -35.744 -2.873 56.866 1.00 97.12 118 SER A CA 1
ATOM 961 C C . SER A 1 118 ? -35.707 -3.963 57.949 1.00 97.12 118 SER A C 1
ATOM 963 O O . SER A 1 118 ? -36.460 -3.931 58.919 1.00 97.12 118 SER A O 1
ATOM 965 N N . MET A 1 119 ? -34.800 -4.935 57.836 1.00 96.19 119 MET A N 1
ATOM 966 C CA . MET A 1 119 ? -34.626 -5.969 58.859 1.00 96.19 119 MET A CA 1
ATOM 967 C C . MET A 1 119 ? -34.030 -5.390 60.144 1.00 96.19 119 MET A C 1
ATOM 969 O O . MET A 1 119 ? -34.369 -5.835 61.241 1.00 96.19 119 MET A O 1
ATOM 973 N N . THR A 1 120 ? -33.151 -4.395 60.020 1.00 96.56 120 THR A N 1
ATOM 974 C CA . THR A 1 120 ? -32.522 -3.719 61.159 1.00 96.56 120 THR A CA 1
ATOM 975 C C . THR A 1 120 ? -33.539 -2.876 61.926 1.00 96.56 120 THR A C 1
ATOM 977 O O . THR A 1 120 ? -33.560 -2.937 63.158 1.00 96.56 120 THR A O 1
ATOM 980 N N . THR A 1 121 ? -34.433 -2.165 61.230 1.00 96.31 121 THR A N 1
ATOM 981 C CA . THR A 1 121 ? -35.532 -1.426 61.872 1.00 96.31 121 THR A CA 1
ATOM 982 C C . THR A 1 121 ? -36.487 -2.378 62.591 1.00 96.31 121 THR A C 1
ATOM 984 O O . THR A 1 121 ? -36.702 -2.208 63.792 1.00 96.31 121 THR A O 1
ATOM 987 N N . ILE A 1 122 ? -36.945 -3.453 61.936 1.00 96.75 122 ILE A N 1
ATOM 988 C CA . ILE A 1 122 ? -37.802 -4.477 62.563 1.00 96.75 122 ILE A CA 1
ATOM 989 C C . ILE A 1 122 ? -37.127 -5.080 63.800 1.00 96.75 122 ILE A C 1
ATOM 991 O O . ILE A 1 122 ? -37.759 -5.215 64.849 1.00 96.75 122 ILE A O 1
ATOM 995 N N . LYS A 1 123 ? -35.834 -5.420 63.714 1.00 96.38 123 LYS A N 1
ATOM 996 C CA . LYS A 1 123 ? -35.077 -5.941 64.858 1.00 96.38 123 LYS A CA 1
ATOM 997 C C . LYS A 1 123 ? -35.094 -4.955 66.027 1.00 96.38 123 LYS A C 1
ATOM 999 O O . LYS A 1 123 ? -35.341 -5.374 67.152 1.00 96.38 123 LYS A O 1
ATOM 1004 N N . SER A 1 124 ? -34.868 -3.666 65.767 1.00 95.38 124 SER A N 1
ATOM 1005 C CA . SER A 1 124 ? -34.885 -2.635 66.811 1.00 95.38 124 SER A CA 1
ATOM 1006 C C . SER A 1 124 ? -36.258 -2.489 67.479 1.00 95.38 124 SER A C 1
ATOM 1008 O O . SER A 1 124 ? -36.330 -2.393 68.703 1.00 95.38 124 SER A O 1
ATOM 1010 N N . GLU A 1 125 ? -37.351 -2.565 66.713 1.00 95.94 125 GLU A N 1
ATOM 1011 C CA . GLU A 1 125 ? -38.716 -2.526 67.249 1.00 95.94 125 GLU A CA 1
ATOM 1012 C C . GLU A 1 125 ? -39.033 -3.752 68.114 1.00 95.94 125 GLU A C 1
ATOM 1014 O O . GLU A 1 125 ? -39.677 -3.637 69.159 1.00 95.94 125 GLU A O 1
ATOM 1019 N N . VAL A 1 126 ? -38.592 -4.939 67.687 1.00 95.75 126 VAL A N 1
ATOM 1020 C CA . VAL A 1 126 ? -38.751 -6.179 68.458 1.00 95.75 126 VAL A CA 1
ATOM 1021 C C . VAL A 1 126 ? -37.943 -6.116 69.752 1.00 95.75 126 VAL A C 1
ATOM 1023 O O . VAL A 1 126 ? -38.468 -6.486 70.800 1.00 95.75 126 VAL A O 1
ATOM 1026 N N . GLU A 1 127 ? -36.710 -5.606 69.708 1.00 95.88 127 GLU A N 1
ATOM 1027 C CA . GLU A 1 127 ? -35.871 -5.422 70.899 1.00 95.88 127 GLU A CA 1
ATOM 1028 C C . GLU A 1 127 ? -36.524 -4.436 71.884 1.00 95.88 127 GLU A C 1
ATOM 1030 O O . GLU A 1 127 ? -36.618 -4.730 73.072 1.00 95.88 127 GLU A O 1
ATOM 1035 N N . GLN A 1 128 ? -37.082 -3.318 71.401 1.00 94.69 128 GLN A N 1
ATOM 1036 C CA . GLN A 1 128 ? -37.833 -2.374 72.242 1.00 94.69 128 GLN A CA 1
ATOM 1037 C C . GLN A 1 128 ? -39.064 -3.022 72.892 1.00 94.69 128 GLN A C 1
ATOM 1039 O O . GLN A 1 128 ? -39.282 -2.869 74.096 1.00 94.69 128 GLN A O 1
ATOM 1044 N N . LYS A 1 129 ? -39.861 -3.775 72.120 1.00 95.25 129 LYS A N 1
ATOM 1045 C CA . LYS A 1 129 ? -41.025 -4.513 72.644 1.00 95.25 129 LYS A CA 1
ATOM 1046 C C . LYS A 1 129 ? -40.612 -5.541 73.694 1.00 95.25 129 LYS A C 1
ATOM 1048 O O . LYS A 1 129 ? -41.306 -5.696 74.696 1.00 95.25 129 LYS A O 1
ATOM 1053 N N . LYS A 1 130 ? -39.489 -6.227 73.478 1.00 94.94 130 LYS A N 1
ATOM 1054 C CA . LYS A 1 130 ? -38.919 -7.182 74.428 1.00 94.94 130 LYS A CA 1
ATOM 1055 C C . LYS A 1 130 ? -38.523 -6.493 75.737 1.00 94.94 130 LYS A C 1
ATOM 1057 O O . LYS A 1 130 ? -38.974 -6.955 76.779 1.00 94.94 130 LYS A O 1
ATOM 1062 N N . CYS A 1 131 ? -37.791 -5.375 75.692 1.00 93.44 131 CYS A N 1
ATOM 1063 C CA . CYS A 1 131 ? -37.440 -4.604 76.893 1.00 93.44 131 CYS A CA 1
ATOM 1064 C C . CYS A 1 131 ? -38.685 -4.207 77.701 1.00 93.44 131 CYS A C 1
ATOM 1066 O O . CYS A 1 131 ? -38.735 -4.425 78.907 1.00 93.44 131 CYS A O 1
ATOM 1068 N N . TYR A 1 132 ? -39.725 -3.701 77.029 1.00 94.12 132 TYR A N 1
ATOM 1069 C CA . TYR A 1 132 ? -40.982 -3.325 77.684 1.00 94.12 132 TYR A CA 1
ATOM 1070 C C . TYR A 1 132 ? -41.682 -4.513 78.370 1.00 94.12 132 TYR A C 1
ATOM 1072 O O . TYR A 1 132 ? -42.223 -4.382 79.469 1.00 94.12 132 TYR A O 1
ATOM 1080 N N . LEU A 1 133 ? -41.692 -5.685 77.728 1.00 93.25 133 LEU A N 1
ATOM 1081 C CA . LEU A 1 133 ? -42.273 -6.895 78.313 1.00 93.25 133 LEU A CA 1
ATOM 1082 C C . LEU A 1 133 ? -41.452 -7.405 79.503 1.00 93.25 133 LEU A C 1
ATOM 1084 O O . LEU A 1 133 ? -42.043 -7.782 80.511 1.00 93.25 133 LEU A O 1
ATOM 1088 N N . GLU A 1 134 ? -40.121 -7.385 79.414 1.00 92.81 134 GLU A N 1
ATOM 1089 C CA . GLU A 1 134 ? -39.230 -7.756 80.520 1.00 92.81 134 GLU A CA 1
ATOM 1090 C C . GLU A 1 134 ? -39.416 -6.836 81.736 1.00 92.81 134 GLU A C 1
ATOM 1092 O O . GLU A 1 134 ? -39.481 -7.324 82.863 1.00 92.81 134 GLU A O 1
ATOM 1097 N N . GLU A 1 135 ? -39.570 -5.524 81.530 1.00 89.69 135 GLU A N 1
ATOM 1098 C CA . GLU A 1 135 ? -39.893 -4.571 82.602 1.00 89.69 135 GLU A CA 1
ATOM 1099 C C . GLU A 1 135 ? -41.255 -4.866 83.247 1.00 89.69 135 GLU A C 1
ATOM 1101 O O . GLU A 1 135 ? -41.365 -4.874 84.472 1.00 89.69 135 GLU A O 1
ATOM 1106 N N . ARG A 1 136 ? -42.290 -5.177 82.450 1.00 88.56 136 ARG A N 1
ATOM 1107 C CA . ARG A 1 136 ? -43.607 -5.577 82.984 1.00 88.56 136 ARG A CA 1
ATOM 1108 C C . ARG A 1 136 ? -43.557 -6.872 83.782 1.00 88.56 136 ARG A C 1
ATOM 1110 O O . ARG A 1 136 ? -44.258 -6.971 84.783 1.00 88.56 136 ARG A O 1
ATOM 1117 N N . ILE A 1 137 ? -42.782 -7.857 83.333 1.00 89.81 137 ILE A N 1
ATOM 1118 C CA . ILE A 1 137 ? -42.615 -9.120 84.061 1.00 89.81 137 ILE A CA 1
ATOM 1119 C C . ILE A 1 137 ? -41.935 -8.857 85.405 1.00 89.81 137 ILE A C 1
ATOM 1121 O O . ILE A 1 137 ? -42.451 -9.316 86.415 1.00 89.81 137 ILE A O 1
ATOM 1125 N N . LYS A 1 138 ? -40.859 -8.057 85.439 1.00 88.50 138 LYS A N 1
ATOM 1126 C CA . LYS A 1 138 ? -40.187 -7.684 86.696 1.00 88.50 138 LYS A CA 1
ATOM 1127 C C . LYS A 1 138 ? -41.133 -7.012 87.691 1.00 88.50 138 LYS A C 1
ATOM 1129 O O . LYS A 1 138 ? -41.156 -7.409 88.846 1.00 88.50 138 LYS A O 1
ATOM 1134 N N . LEU A 1 139 ? -41.946 -6.054 87.236 1.00 82.94 139 LEU A N 1
ATOM 1135 C CA . LEU A 1 139 ? -42.949 -5.403 88.089 1.00 82.94 139 LEU A CA 1
ATOM 1136 C C . LEU A 1 139 ? -43.977 -6.404 88.638 1.00 82.94 139 LEU A C 1
ATOM 1138 O O . LEU A 1 139 ? -44.310 -6.358 89.813 1.00 82.94 139 LEU A O 1
ATOM 1142 N N . LEU A 1 140 ? -44.454 -7.338 87.809 1.00 78.81 140 LEU A N 1
ATOM 1143 C CA . LEU A 1 140 ? -45.391 -8.377 88.250 1.00 78.81 140 LEU A CA 1
ATOM 1144 C C . LEU A 1 140 ? -44.757 -9.372 89.233 1.00 78.81 140 LEU A C 1
ATOM 1146 O O . LEU A 1 140 ? -45.438 -9.845 90.138 1.00 78.81 140 LEU A O 1
ATOM 1150 N N . GLU A 1 141 ? -43.478 -9.709 89.058 1.00 79.50 141 GLU A N 1
ATOM 1151 C CA . GLU A 1 141 ? -42.730 -10.549 90.000 1.00 79.50 141 GLU A CA 1
ATOM 1152 C C . GLU A 1 141 ? -42.526 -9.831 91.344 1.00 79.50 141 GLU A C 1
ATOM 1154 O O . GLU A 1 141 ? -42.711 -10.457 92.388 1.00 79.50 141 GLU A O 1
ATOM 1159 N N . GLU A 1 142 ? -42.230 -8.527 91.329 1.00 70.44 142 GLU A N 1
ATOM 1160 C CA . GLU A 1 142 ? -42.131 -7.681 92.528 1.00 70.44 142 GLU A CA 1
ATOM 1161 C C . GLU A 1 142 ? -43.485 -7.542 93.255 1.00 70.44 142 GLU A C 1
ATOM 1163 O O . GLU A 1 142 ? -43.538 -7.731 94.471 1.00 70.44 142 GLU A O 1
ATOM 1168 N N . ASP A 1 143 ? -44.586 -7.324 92.526 1.00 58.22 143 ASP A N 1
ATOM 1169 C CA . ASP A 1 143 ? -45.945 -7.209 93.086 1.00 58.22 143 ASP A CA 1
ATOM 1170 C C . ASP A 1 143 ? -46.498 -8.554 93.610 1.00 58.22 143 ASP A C 1
ATOM 1172 O O . ASP A 1 143 ? -47.363 -8.585 94.486 1.00 58.22 143 ASP A O 1
ATOM 1176 N N . SER A 1 144 ? -46.006 -9.695 93.108 1.00 53.88 144 SER A N 1
ATOM 1177 C CA . SER A 1 144 ? -46.482 -11.033 93.513 1.00 53.88 144 SER A CA 1
ATOM 1178 C C . SER A 1 144 ? -46.088 -11.454 94.937 1.00 53.88 144 SER A C 1
ATOM 1180 O O . SER A 1 144 ? -46.526 -12.506 95.411 1.00 53.88 144 SER A O 1
ATOM 1182 N N . LEU A 1 145 ? -45.278 -10.644 95.625 1.00 51.22 145 LEU A N 1
ATOM 1183 C CA . LEU A 1 145 ? -44.894 -10.848 97.022 1.00 51.22 145 LEU A CA 1
ATOM 1184 C C . LEU A 1 145 ? -45.789 -10.097 98.020 1.00 51.22 145 LEU A C 1
ATOM 1186 O O . LEU A 1 145 ? -45.626 -10.298 99.224 1.00 51.22 145 LEU A O 1
ATOM 1190 N N . GLU A 1 146 ? -46.750 -9.289 97.562 1.00 52.56 146 GLU A N 1
ATOM 1191 C CA . GLU A 1 146 ? -47.715 -8.649 98.457 1.00 52.56 146 GLU A CA 1
ATOM 1192 C C . GLU A 1 146 ? -48.857 -9.618 98.794 1.00 52.56 146 GLU A C 1
ATOM 1194 O O . GLU A 1 146 ? -49.597 -10.106 97.937 1.00 52.56 146 GLU A O 1
ATOM 1199 N N . THR A 1 147 ? -49.019 -9.904 100.085 1.00 58.94 147 THR A N 1
ATOM 1200 C CA . THR A 1 147 ? -50.198 -10.629 100.578 1.00 58.94 147 THR A CA 1
ATOM 1201 C C . THR A 1 147 ? -51.466 -9.790 100.358 1.00 58.94 147 THR A C 1
ATOM 1203 O O . THR A 1 147 ? -51.421 -8.561 100.379 1.00 58.94 147 THR A O 1
ATOM 1206 N N . GLU A 1 148 ? -52.627 -10.433 100.170 1.00 54.53 148 GLU A N 1
ATOM 1207 C CA . GLU A 1 148 ? -53.924 -9.788 99.851 1.00 54.53 148 GLU A CA 1
ATOM 1208 C C . GLU A 1 148 ? -54.321 -8.646 100.829 1.00 54.53 148 GLU A C 1
ATOM 1210 O O . GLU A 1 148 ? -55.109 -7.755 100.499 1.00 54.53 148 GLU A O 1
ATOM 1215 N N . GLU A 1 149 ? -53.728 -8.627 102.025 1.00 55.56 149 GLU A N 1
ATOM 1216 C CA . GLU A 1 149 ? -53.918 -7.622 103.078 1.00 55.56 149 GLU A CA 1
ATOM 1217 C C . GLU A 1 149 ? -53.015 -6.374 102.955 1.00 55.56 149 GLU A C 1
ATOM 1219 O O . GLU A 1 149 ? -53.341 -5.317 103.510 1.00 55.56 149 GLU A O 1
ATOM 1224 N N . GLU A 1 150 ? -51.894 -6.447 102.236 1.00 58.06 150 GLU A N 1
ATOM 1225 C CA . GLU A 1 150 ? -51.004 -5.305 101.965 1.00 58.06 150 GLU A CA 1
ATOM 1226 C C . GLU A 1 150 ? -51.497 -4.483 100.769 1.00 58.06 150 GLU A C 1
ATOM 1228 O O . GLU A 1 150 ? -51.583 -3.253 100.861 1.00 58.06 150 GLU A O 1
ATOM 1233 N N . LEU A 1 151 ? -52.003 -5.156 99.730 1.00 60.16 151 LEU A N 1
ATOM 1234 C CA . LEU A 1 151 ? -52.585 -4.518 98.546 1.00 60.16 151 LEU A CA 1
ATOM 1235 C C . LEU A 1 151 ? -53.791 -3.620 98.900 1.00 60.16 151 LEU A C 1
ATOM 1237 O O . LEU A 1 151 ? -53.946 -2.519 98.368 1.00 60.16 151 LEU A O 1
ATOM 1241 N N . ARG A 1 152 ? -54.633 -4.044 99.860 1.00 58.75 152 ARG A N 1
ATOM 1242 C CA . ARG A 1 152 ? -55.777 -3.243 100.346 1.00 58.75 152 ARG A CA 1
ATOM 1243 C C . ARG A 1 152 ? -55.353 -1.973 101.089 1.00 58.75 152 ARG A C 1
ATOM 1245 O O . ARG A 1 152 ? -55.993 -0.939 100.913 1.00 58.75 152 ARG A O 1
ATOM 1252 N N . ARG A 1 153 ? -54.273 -2.018 101.877 1.00 60.53 153 ARG A N 1
ATOM 1253 C CA . ARG A 1 153 ? -53.769 -0.841 102.612 1.00 60.53 153 ARG A CA 1
ATOM 1254 C C . ARG A 1 153 ? -53.113 0.185 101.688 1.00 60.53 153 ARG A C 1
ATOM 1256 O O . ARG A 1 153 ? -53.303 1.385 101.889 1.00 60.53 153 ARG A O 1
ATOM 1263 N N . ASN A 1 154 ? -52.409 -0.260 100.649 1.00 57.81 154 ASN A N 1
ATOM 1264 C CA . ASN A 1 154 ? -51.744 0.630 99.693 1.00 57.81 154 ASN A CA 1
ATOM 1265 C C . ASN A 1 154 ? -52.739 1.400 98.799 1.00 57.81 154 ASN A C 1
ATOM 1267 O O . ASN A 1 154 ? -52.517 2.579 98.504 1.00 57.81 154 ASN A O 1
ATOM 1271 N N . VAL A 1 155 ? -53.875 0.792 98.431 1.00 59.91 155 VAL A N 1
ATOM 1272 C CA . VAL A 1 155 ? -54.964 1.458 97.680 1.00 59.91 155 VAL A CA 1
ATOM 1273 C C . VAL A 1 155 ? -55.675 2.533 98.515 1.00 59.91 155 VAL A C 1
ATOM 1275 O O . VAL A 1 155 ? -56.117 3.544 97.969 1.00 59.91 155 VAL A O 1
ATOM 1278 N N . GLU A 1 156 ? -55.765 2.351 99.835 1.00 56.78 156 GLU A N 1
ATOM 1279 C CA . GLU A 1 156 ? -56.372 3.330 100.748 1.00 56.78 156 GLU A CA 1
ATOM 1280 C C . GLU A 1 156 ? -55.416 4.470 101.144 1.00 56.78 156 GLU A C 1
ATOM 1282 O O . GLU A 1 156 ? -55.880 5.564 101.470 1.00 56.78 156 GLU A O 1
ATOM 1287 N N . GLN A 1 157 ? -54.094 4.257 101.085 1.00 55.69 157 GLN A N 1
ATOM 1288 C CA . GLN A 1 157 ? -53.088 5.266 101.457 1.00 55.69 157 GLN A CA 1
ATOM 1289 C C . GLN A 1 157 ? -52.480 6.050 100.288 1.00 55.69 157 GLN A C 1
ATOM 1291 O O . GLN A 1 157 ? -51.861 7.090 100.521 1.00 55.69 157 GLN A O 1
ATOM 1296 N N . THR A 1 158 ? -52.646 5.616 99.038 1.00 51.25 158 THR A N 1
ATOM 1297 C CA . THR A 1 158 ? -52.120 6.368 97.890 1.00 51.25 158 THR A CA 1
ATOM 1298 C C . THR A 1 158 ? -53.057 7.527 97.516 1.00 51.25 158 THR A C 1
ATOM 1300 O O . THR A 1 158 ? -54.192 7.306 97.085 1.00 51.25 158 THR A O 1
ATOM 1303 N N . PRO A 1 159 ? -52.625 8.802 97.632 1.00 52.81 159 PRO A N 1
ATOM 1304 C CA . PRO A 1 159 ? -53.433 9.916 97.161 1.00 52.81 159 PRO A CA 1
ATOM 1305 C C . PRO A 1 159 ? -53.578 9.809 95.641 1.00 52.81 159 PRO A C 1
ATOM 1307 O O . PRO A 1 159 ? -52.586 9.838 94.911 1.00 52.81 159 PRO A O 1
ATOM 1310 N N . ARG A 1 160 ? -54.822 9.707 95.156 1.00 57.47 160 ARG A N 1
ATOM 1311 C CA . ARG A 1 160 ? -55.152 9.715 93.724 1.00 57.47 160 ARG A CA 1
ATOM 1312 C C . ARG A 1 160 ? -54.705 11.039 93.095 1.00 57.47 160 ARG A C 1
ATOM 1314 O O . ARG A 1 160 ? -55.470 11.998 93.043 1.00 57.47 160 ARG A O 1
ATOM 1321 N N . LYS A 1 161 ? -53.467 11.115 92.604 1.00 56.25 161 LYS A N 1
ATOM 1322 C CA . LYS A 1 161 ? -53.031 12.207 91.728 1.00 56.25 161 LYS A CA 1
ATOM 1323 C C . LYS A 1 161 ? -53.579 11.927 90.334 1.00 56.25 161 LYS A C 1
ATOM 1325 O O . LYS A 1 161 ? -52.997 11.170 89.566 1.00 56.25 161 LYS A O 1
ATOM 1330 N N . SER A 1 162 ? -54.725 12.519 90.019 1.00 55.34 162 SER A N 1
ATOM 1331 C CA . SER A 1 162 ? -55.243 12.561 88.655 1.00 55.34 162 SER A CA 1
ATOM 1332 C C . SER A 1 162 ? -54.287 13.372 87.779 1.00 55.34 162 SER A C 1
ATOM 1334 O O . SER A 1 162 ? -54.154 14.582 87.965 1.00 55.34 162 SER A O 1
ATOM 1336 N N . VAL A 1 163 ? -53.625 12.722 86.824 1.00 51.50 163 VAL A N 1
ATOM 1337 C CA . VAL A 1 163 ? -52.968 13.421 85.715 1.00 51.50 163 VAL A CA 1
ATOM 1338 C C . VAL A 1 163 ? -54.050 13.701 84.677 1.00 51.50 163 VAL A C 1
ATOM 1340 O O . VAL A 1 163 ? -54.567 12.781 84.047 1.00 51.50 163 VAL A O 1
ATOM 1343 N N . ALA A 1 164 ? -54.446 14.967 84.549 1.00 51.09 164 ALA A N 1
ATOM 1344 C CA . ALA A 1 164 ? -55.341 15.399 83.486 1.00 51.09 164 ALA A CA 1
ATOM 1345 C C . ALA A 1 164 ? -54.561 15.413 82.164 1.00 51.09 164 ALA A C 1
ATOM 1347 O O . ALA A 1 164 ? -53.599 16.166 82.017 1.00 51.09 164 ALA A O 1
ATOM 1348 N N . PHE A 1 165 ? -54.971 14.581 81.210 1.00 47.09 165 PHE A N 1
ATOM 1349 C CA . PHE A 1 165 ? -54.515 14.681 79.830 1.00 47.09 165 PHE A CA 1
ATOM 1350 C C . PHE A 1 165 ? -55.430 15.667 79.106 1.00 47.09 165 PHE A C 1
ATOM 1352 O O . PHE A 1 165 ? -56.638 15.442 79.029 1.00 47.09 165 PHE A O 1
ATOM 1359 N N . SER A 1 166 ? -54.881 16.758 78.572 1.00 46.81 166 SER A N 1
ATOM 1360 C CA . SER A 1 166 ? -55.579 17.503 77.526 1.00 46.81 166 SER A CA 1
ATOM 1361 C C . SER A 1 166 ? -55.560 16.635 76.273 1.00 46.81 166 SER A C 1
ATOM 1363 O O . SER A 1 166 ? -54.519 16.478 75.633 1.00 46.81 166 SER A O 1
ATOM 1365 N N . ILE A 1 167 ? -56.695 16.020 75.969 1.00 45.22 167 ILE A N 1
ATOM 1366 C CA . ILE A 1 167 ? -56.918 15.389 74.676 1.00 45.22 167 ILE A CA 1
ATOM 1367 C C . ILE A 1 167 ? -57.304 16.522 73.733 1.00 45.22 167 ILE A C 1
ATOM 1369 O O . ILE A 1 167 ? -58.406 17.056 73.834 1.00 45.22 167 ILE A O 1
ATOM 1373 N N . ASP A 1 168 ? -56.372 1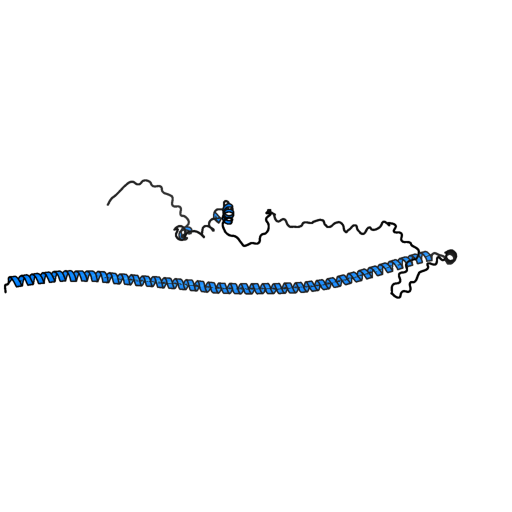6.918 72.873 1.00 46.97 168 ASP A N 1
ATOM 1374 C CA . ASP A 1 168 ? -56.685 17.790 71.750 1.00 46.97 168 ASP A CA 1
ATOM 1375 C C . ASP A 1 168 ? -57.404 16.933 70.701 1.00 46.97 168 ASP A C 1
ATOM 1377 O O . ASP A 1 168 ? -56.853 15.950 70.203 1.00 46.97 168 ASP A O 1
ATOM 1381 N N . MET A 1 169 ? -58.682 17.219 70.463 1.00 43.69 169 MET A N 1
ATOM 1382 C CA . MET A 1 169 ? -59.510 16.518 69.477 1.00 43.69 169 MET A CA 1
ATOM 1383 C C . MET A 1 169 ? -59.392 17.213 68.117 1.00 43.69 169 MET A C 1
ATOM 1385 O O . MET A 1 169 ? -60.402 17.555 67.508 1.00 43.69 169 MET A O 1
ATOM 1389 N N . ASP A 1 170 ? -58.163 17.401 67.638 1.00 46.91 170 ASP A N 1
ATOM 1390 C CA . ASP A 1 170 ? -57.915 17.733 66.239 1.00 46.91 170 ASP A CA 1
ATOM 1391 C C . ASP A 1 170 ? -57.687 16.432 65.463 1.00 46.91 170 ASP A C 1
ATOM 1393 O O . ASP A 1 170 ? -56.851 15.591 65.798 1.00 46.91 170 ASP A O 1
ATOM 1397 N N . SER A 1 171 ? -58.522 16.228 64.447 1.00 44.66 171 SER A N 1
ATOM 1398 C CA . SER A 1 171 ? -58.744 14.976 63.719 1.00 44.66 171 SER A CA 1
ATOM 1399 C C . SER A 1 171 ? -57.611 14.586 62.758 1.00 44.66 171 SER A C 1
ATOM 1401 O O . SER A 1 171 ? -57.872 14.187 61.622 1.00 44.66 171 SER A O 1
ATOM 1403 N N . SER A 1 172 ? -56.354 14.706 63.179 1.00 46.06 172 SER A N 1
ATOM 1404 C CA . SER A 1 172 ? -55.198 14.204 62.436 1.00 46.06 172 SER A CA 1
ATOM 1405 C C . SER A 1 172 ? -54.384 13.260 63.314 1.00 46.06 172 SER A C 1
ATOM 1407 O O . SER A 1 172 ? -53.774 13.675 64.297 1.00 46.06 172 SER A O 1
ATOM 1409 N N . ASP A 1 173 ? -54.408 11.982 62.945 1.00 48.28 173 ASP A N 1
ATOM 1410 C CA . ASP A 1 173 ? -53.741 10.851 63.586 1.00 48.28 173 ASP A CA 1
ATOM 1411 C C . ASP A 1 173 ? -52.310 11.150 64.062 1.00 48.28 173 ASP A C 1
ATOM 1413 O O . ASP A 1 173 ? -51.366 11.155 63.275 1.00 48.28 173 ASP A O 1
ATOM 1417 N N . THR A 1 174 ? -52.129 11.360 65.369 1.00 43.78 174 THR A N 1
ATOM 1418 C CA . THR A 1 174 ? -50.975 10.892 66.167 1.00 43.78 174 THR A CA 1
ATOM 1419 C C . THR A 1 174 ? -51.183 11.253 67.643 1.00 43.78 174 THR A C 1
ATOM 1421 O O . THR A 1 174 ? -51.003 12.391 68.066 1.00 43.78 174 THR A O 1
ATOM 1424 N N . ILE A 1 175 ? -51.546 10.269 68.471 1.00 43.09 175 ILE A N 1
ATOM 1425 C CA . ILE A 1 175 ? -51.708 10.451 69.922 1.00 43.09 175 ILE A CA 1
ATOM 1426 C C . ILE A 1 175 ? -50.319 10.623 70.559 1.00 43.09 175 ILE A C 1
ATOM 1428 O O . ILE A 1 175 ? -49.630 9.648 70.858 1.00 43.09 175 ILE A O 1
ATOM 1432 N N . ARG A 1 176 ? -49.901 11.872 70.782 1.00 48.94 176 ARG A N 1
ATOM 1433 C CA . ARG A 1 176 ? -48.746 12.235 71.620 1.00 48.94 176 ARG A CA 1
ATOM 1434 C C . ARG A 1 176 ? -49.221 13.149 72.750 1.00 48.94 176 ARG A C 1
ATOM 1436 O O . ARG A 1 176 ? -49.281 14.364 72.610 1.00 48.94 176 ARG A O 1
ATOM 1443 N N . GLY A 1 177 ? -49.582 12.559 73.887 1.00 46.34 177 GLY A N 1
ATOM 1444 C CA . GLY A 1 177 ? -49.895 13.320 75.098 1.00 46.34 177 GLY A CA 1
ATOM 1445 C C . GLY A 1 177 ? -48.616 13.864 75.737 1.00 46.34 177 GLY A C 1
ATOM 1446 O O . GLY A 1 177 ? -47.714 13.091 76.049 1.00 46.34 177 GLY A O 1
ATOM 1447 N N . THR A 1 178 ? -48.535 15.177 75.952 1.00 48.03 178 THR A N 1
ATOM 1448 C CA . THR A 1 178 ? -47.451 15.797 76.734 1.00 48.03 178 THR A CA 1
ATOM 1449 C C . THR A 1 178 ? -47.992 16.154 78.125 1.00 48.03 178 THR A C 1
ATOM 1451 O O . THR A 1 178 ? -49.058 16.769 78.197 1.00 48.03 178 THR A O 1
ATOM 1454 N N . PRO A 1 179 ? -47.321 15.800 79.239 1.00 44.69 179 PRO A N 1
ATOM 1455 C CA . PRO A 1 179 ? -47.795 16.160 80.574 1.00 44.69 179 PRO A CA 1
ATOM 1456 C C . PRO A 1 179 ? -47.797 17.682 80.779 1.00 44.69 179 PRO A C 1
ATOM 1458 O O . PRO A 1 179 ? -46.760 18.338 80.657 1.00 44.69 179 PRO A O 1
ATOM 1461 N N . ILE A 1 180 ? -48.949 18.253 81.134 1.00 48.59 180 ILE A N 1
ATOM 1462 C CA . ILE A 1 180 ? -49.065 19.673 81.483 1.00 48.59 180 ILE A CA 1
ATOM 1463 C C . ILE A 1 180 ? -48.420 19.894 82.857 1.00 48.59 180 ILE A C 1
ATOM 1465 O O . ILE A 1 180 ? -48.905 19.384 83.865 1.00 48.59 180 ILE A O 1
ATOM 1469 N N . GLY A 1 181 ? -47.336 20.675 82.908 1.00 43.62 181 GLY A N 1
ATOM 1470 C CA . GLY A 1 181 ? -46.744 21.134 84.173 1.00 43.62 181 GLY A CA 1
ATOM 1471 C C . GLY A 1 181 ? -45.227 21.321 84.188 1.00 43.62 181 GLY A C 1
ATOM 1472 O O . GLY A 1 181 ? -44.717 21.990 85.085 1.00 43.62 181 GLY A O 1
ATOM 1473 N N . PHE A 1 182 ? -44.491 20.816 83.196 1.00 39.09 182 PHE A N 1
ATOM 1474 C CA . PHE A 1 182 ? -43.060 21.100 83.079 1.00 39.09 182 PHE A CA 1
ATOM 1475 C C . PHE A 1 182 ? -42.834 22.352 82.231 1.00 39.09 182 PHE A C 1
ATOM 1477 O O . PHE A 1 182 ? -42.874 22.318 81.005 1.00 39.09 182 PHE A O 1
ATOM 1484 N N . LYS A 1 183 ? -42.564 23.484 82.891 1.00 42.50 183 LYS A N 1
ATOM 1485 C CA . LYS A 1 183 ? -41.894 24.608 82.230 1.00 42.50 183 LYS A CA 1
ATOM 1486 C C . LYS A 1 183 ? -40.492 24.136 81.841 1.00 42.50 183 LYS A C 1
ATOM 1488 O O . LYS A 1 183 ? -39.641 23.975 82.715 1.00 42.50 183 LYS A O 1
ATOM 1493 N N . CYS A 1 184 ? -40.249 23.919 80.551 1.00 41.28 184 CYS A N 1
ATOM 1494 C CA . CYS A 1 184 ? -38.906 23.753 80.003 1.00 41.28 184 CYS A CA 1
ATOM 1495 C C . CYS A 1 184 ? -38.139 25.078 80.134 1.00 41.28 184 CYS A C 1
ATOM 1497 O O . CYS A 1 184 ? -38.023 25.839 79.182 1.00 41.28 184 CYS A O 1
ATOM 1499 N N . ASN A 1 185 ? -37.620 25.370 81.326 1.00 40.31 185 ASN A N 1
ATOM 1500 C CA . ASN A 1 185 ? -36.439 26.216 81.423 1.00 40.31 185 ASN A CA 1
ATOM 1501 C C . ASN A 1 185 ? -35.255 25.350 80.970 1.00 40.31 185 ASN A C 1
ATOM 1503 O O . ASN A 1 185 ? -35.048 24.291 81.572 1.00 40.31 185 ASN A O 1
ATOM 1507 N N . PRO A 1 186 ? -34.491 25.743 79.938 1.00 43.75 186 PRO A N 1
ATOM 1508 C CA . PRO A 1 186 ? -33.324 24.989 79.513 1.00 43.75 186 PRO A CA 1
ATOM 1509 C C . PRO A 1 186 ? -32.259 25.100 80.608 1.00 43.75 186 PRO A C 1
ATOM 1511 O O . PRO A 1 186 ? -31.514 26.071 80.685 1.00 43.75 186 PRO A O 1
ATOM 1514 N N . ARG A 1 187 ? -32.218 24.117 81.510 1.00 41.28 187 ARG A N 1
ATOM 1515 C CA . ARG A 1 187 ? -31.009 23.831 82.276 1.00 41.28 187 ARG A CA 1
ATOM 1516 C C . ARG A 1 187 ? -30.092 23.049 81.352 1.00 41.28 187 ARG A C 1
ATOM 1518 O O . ARG A 1 187 ? -30.467 21.982 80.874 1.00 41.28 187 ARG A O 1
ATOM 1525 N N . GLU A 1 188 ? -28.915 23.610 81.109 1.00 45.88 188 GLU A N 1
ATOM 1526 C CA . GLU A 1 188 ? -27.773 22.937 80.499 1.00 45.88 188 GLU A CA 1
ATOM 1527 C C . GLU A 1 188 ? -27.543 21.603 81.221 1.00 45.88 188 GLU A C 1
ATOM 1529 O O . GLU A 1 188 ? -27.068 21.551 82.355 1.00 45.88 188 GLU A O 1
ATOM 1534 N N . SER A 1 189 ? -27.969 20.517 80.583 1.00 37.12 189 SER A N 1
ATOM 1535 C CA . SER A 1 189 ? -27.785 19.156 81.061 1.00 37.12 189 SER A CA 1
ATOM 1536 C C . SER A 1 189 ? -26.706 18.514 80.210 1.00 37.12 189 SER A C 1
ATOM 1538 O O . SER A 1 189 ? -26.914 18.170 79.048 1.00 37.12 189 SER A O 1
ATOM 1540 N N . VAL A 1 190 ? -25.540 18.392 80.831 1.00 47.19 190 VAL A N 1
ATOM 1541 C CA . VAL A 1 190 ? -24.361 17.662 80.381 1.00 47.19 190 VAL A CA 1
ATOM 1542 C C . VAL A 1 190 ? -24.744 16.215 80.067 1.00 47.19 190 VAL A C 1
ATOM 1544 O O . VAL A 1 190 ? -24.882 15.409 80.979 1.00 47.19 190 VAL A O 1
ATOM 1547 N N . CYS A 1 191 ? -24.945 15.906 78.786 1.00 37.34 191 CYS A N 1
ATOM 1548 C CA . CYS A 1 191 ? -24.657 14.615 78.145 1.00 37.34 191 CYS A CA 1
ATOM 1549 C C . CYS A 1 191 ? -25.029 14.686 76.654 1.00 37.34 191 CYS A C 1
ATOM 1551 O O . CYS A 1 191 ? -26.035 14.140 76.218 1.00 37.34 191 CYS A O 1
ATOM 1553 N N . SER A 1 192 ? -24.186 15.351 75.862 1.00 33.56 192 SER A N 1
ATOM 1554 C CA . SER A 1 192 ? -23.976 14.971 74.462 1.00 33.56 192 SER A CA 1
ATOM 1555 C C . SER A 1 192 ? -22.527 14.511 74.340 1.00 33.56 192 SER A C 1
ATOM 1557 O O . SER A 1 192 ? -21.619 15.298 74.086 1.00 33.56 192 SER A O 1
ATOM 1559 N N . ILE A 1 193 ? -22.290 13.227 74.608 1.00 42.50 193 ILE A N 1
ATOM 1560 C CA . ILE A 1 193 ? -21.126 12.521 74.069 1.00 42.50 193 ILE A CA 1
ATOM 1561 C C . ILE A 1 193 ? -21.646 11.807 72.823 1.00 42.50 193 ILE A C 1
ATOM 1563 O O . ILE A 1 193 ? -21.910 10.613 72.864 1.00 42.50 193 ILE A O 1
ATOM 1567 N N . CYS A 1 194 ? -21.885 12.558 71.748 1.00 40.69 194 CYS A N 1
ATOM 1568 C CA . CYS A 1 194 ? -22.105 12.000 70.408 1.00 40.69 194 CYS A CA 1
ATOM 1569 C C . CYS A 1 194 ? -21.510 12.851 69.270 1.00 40.69 194 CYS A C 1
ATOM 1571 O O . CYS A 1 194 ? -21.612 12.432 68.128 1.00 40.69 194 CYS A O 1
ATOM 1573 N N . ASP A 1 195 ? -20.786 13.946 69.553 1.00 39.62 195 ASP A N 1
ATOM 1574 C CA . ASP A 1 195 ? -20.178 14.796 68.506 1.00 39.62 195 ASP A CA 1
ATOM 1575 C C . ASP A 1 195 ? -18.633 14.811 68.524 1.00 39.62 195 ASP A C 1
ATOM 1577 O O . ASP A 1 195 ? -17.994 15.748 68.043 1.00 39.62 195 ASP A O 1
ATOM 1581 N N . LEU A 1 196 ? -17.990 13.768 69.070 1.00 42.19 196 LEU A N 1
ATOM 1582 C CA . LEU A 1 196 ? -16.519 13.661 69.131 1.00 42.19 196 LEU A CA 1
ATOM 1583 C C . LEU A 1 196 ? -15.922 12.624 68.160 1.00 42.19 196 LEU A C 1
ATOM 1585 O O . LEU A 1 196 ? -14.847 12.090 68.415 1.00 42.19 196 LEU A O 1
ATOM 1589 N N . PHE A 1 197 ? -16.584 12.356 67.030 1.00 42.25 197 PHE A N 1
ATOM 1590 C CA . PHE A 1 197 ? -15.993 11.569 65.933 1.00 42.25 197 PHE A CA 1
ATOM 1591 C C . PHE A 1 197 ? -16.120 12.206 64.538 1.00 42.25 197 PHE A C 1
ATOM 1593 O O . PHE A 1 197 ? -15.889 11.540 63.538 1.00 42.25 197 PHE A O 1
ATOM 1600 N N . GLU A 1 198 ? -16.373 13.518 64.454 1.00 41.91 198 GLU A N 1
ATOM 1601 C CA . GLU A 1 198 ? -16.331 14.276 63.183 1.00 41.91 198 GLU A CA 1
ATOM 1602 C C . GLU A 1 198 ? -15.220 15.338 63.120 1.00 41.91 198 GLU A C 1
ATOM 1604 O O . GLU A 1 198 ? -15.207 16.219 62.261 1.00 41.91 198 GLU A O 1
ATOM 1609 N N . ARG A 1 199 ? -14.216 15.254 63.997 1.00 46.91 199 ARG A N 1
ATOM 1610 C CA . ARG A 1 199 ? -13.024 16.112 63.914 1.00 46.91 199 ARG A CA 1
ATOM 1611 C C . ARG A 1 199 ? -11.746 15.306 64.006 1.00 46.91 199 ARG A C 1
ATOM 1613 O O . ARG A 1 199 ? -11.020 15.434 64.977 1.00 46.91 199 ARG A O 1
ATOM 1620 N N . CYS A 1 200 ? -11.489 14.490 62.986 1.00 40.69 200 CYS A N 1
ATOM 1621 C CA . CYS A 1 200 ? -10.143 14.064 62.588 1.00 40.69 200 CYS A CA 1
ATOM 1622 C C . CYS A 1 200 ? -10.215 13.256 61.284 1.00 40.69 200 CYS A C 1
ATOM 1624 O O . CYS A 1 200 ? -10.170 12.034 61.319 1.00 40.69 200 CYS A O 1
ATOM 1626 N N . SER A 1 201 ? -10.337 13.929 60.132 1.00 37.66 201 SER A N 1
ATOM 1627 C CA . SER A 1 201 ? -9.831 13.448 58.826 1.00 37.66 201 SER A CA 1
ATOM 1628 C C . SER A 1 201 ? -9.887 14.550 57.759 1.00 37.66 201 SER A C 1
ATOM 1630 O O . SER A 1 201 ? -10.412 14.386 56.667 1.00 37.66 201 SER A O 1
ATOM 1632 N N . THR A 1 202 ? -9.273 15.697 58.049 1.00 40.78 202 THR A N 1
ATOM 1633 C CA . THR A 1 202 ? -8.602 16.485 56.997 1.00 40.78 202 THR A CA 1
ATOM 1634 C C . THR A 1 202 ? -7.092 16.408 57.225 1.00 40.78 202 THR A C 1
ATOM 1636 O O . THR A 1 202 ? -6.364 17.391 57.152 1.00 40.78 202 THR A O 1
ATOM 1639 N N . ALA A 1 203 ? -6.613 15.204 57.552 1.00 38.25 203 ALA A N 1
ATOM 1640 C CA . ALA A 1 203 ? -5.201 14.865 57.532 1.00 38.25 203 ALA A CA 1
ATOM 1641 C C . ALA A 1 203 ? -4.859 14.372 56.123 1.00 38.25 203 ALA A C 1
ATOM 1643 O O . ALA A 1 203 ? -5.100 13.239 55.720 1.00 38.25 203 ALA A O 1
ATOM 1644 N N . ARG A 1 204 ? -4.335 15.325 55.370 1.00 48.50 204 ARG A N 1
ATOM 1645 C CA . ARG A 1 204 ? -3.663 15.239 54.081 1.00 48.50 204 ARG A CA 1
ATOM 1646 C C . ARG A 1 204 ? -2.663 14.061 54.040 1.00 48.50 204 ARG A C 1
ATOM 1648 O O . ARG A 1 204 ? -1.514 14.208 54.431 1.00 48.50 204 ARG A O 1
ATOM 1655 N N . SER A 1 205 ? -3.098 12.916 53.524 1.00 32.09 205 SER A N 1
ATOM 1656 C CA . SER A 1 205 ? -2.261 11.841 52.962 1.00 32.09 205 SER A CA 1
ATOM 1657 C C . SER A 1 205 ? -2.501 11.904 51.449 1.00 32.09 205 SER A C 1
ATOM 1659 O O . SER A 1 205 ? -3.625 11.711 51.006 1.00 32.09 205 SER A O 1
ATOM 1661 N N . SER A 1 206 ? -1.622 12.396 50.573 1.00 39.75 206 SER A N 1
ATOM 1662 C CA . SER A 1 206 ? -0.182 12.173 50.389 1.00 39.75 206 SER A CA 1
ATOM 1663 C C . SER A 1 206 ? 0.214 10.709 50.205 1.00 39.75 206 SER A C 1
ATOM 1665 O O . SER A 1 206 ? 1.126 10.213 50.852 1.00 39.75 206 SER A O 1
ATOM 1667 N N . MET A 1 207 ? -0.408 10.062 49.220 1.00 37.09 207 MET A N 1
ATOM 1668 C CA . MET A 1 207 ? 0.273 9.074 48.385 1.00 37.09 207 MET A CA 1
ATOM 1669 C C . MET A 1 207 ? 0.234 9.546 46.930 1.00 37.09 207 MET A C 1
ATOM 1671 O O . MET A 1 207 ? -0.565 9.091 46.117 1.00 37.09 207 MET A O 1
ATOM 1675 N N . ARG A 1 208 ? 1.091 10.522 46.612 1.00 35.34 208 ARG A N 1
ATOM 1676 C CA . ARG A 1 208 ? 1.554 10.728 45.240 1.00 35.34 208 ARG A CA 1
ATOM 1677 C C . ARG A 1 208 ? 2.936 10.111 45.151 1.00 35.34 208 ARG A C 1
ATOM 1679 O O . ARG A 1 208 ? 3.849 10.531 45.851 1.00 35.34 208 ARG A O 1
ATOM 1686 N N . SER A 1 209 ? 3.015 9.088 44.319 1.00 34.84 209 SER A N 1
ATOM 1687 C CA . SER A 1 209 ? 4.214 8.379 43.914 1.00 34.84 209 SER A CA 1
ATOM 1688 C C . SER A 1 209 ? 5.343 9.361 43.614 1.00 34.84 209 SER A C 1
ATOM 1690 O O . SER A 1 209 ? 5.160 10.318 42.859 1.00 34.84 209 SER A O 1
ATOM 1692 N N . GLU A 1 210 ? 6.502 9.106 44.211 1.00 38.59 210 GLU A N 1
ATOM 1693 C CA . GLU A 1 210 ? 7.754 9.793 43.933 1.00 38.59 210 GLU A CA 1
ATOM 1694 C C . GLU A 1 210 ? 8.045 9.733 42.430 1.00 38.59 210 GLU A C 1
ATOM 1696 O O . GLU A 1 210 ? 8.448 8.714 41.875 1.00 38.59 210 GLU A O 1
ATOM 1701 N N . THR A 1 211 ? 7.809 10.844 41.744 1.00 38.25 211 THR A N 1
ATOM 1702 C CA . THR A 1 211 ? 8.389 11.108 40.432 1.00 38.25 211 THR A CA 1
ATOM 1703 C C . THR A 1 211 ? 9.096 12.443 40.542 1.00 38.25 211 THR A C 1
ATOM 1705 O O . THR A 1 211 ? 8.483 13.465 40.836 1.00 38.25 211 THR A O 1
ATOM 1708 N N . ASN A 1 212 ? 10.418 12.384 40.400 1.00 37.25 212 ASN A N 1
ATOM 1709 C CA . ASN A 1 212 ? 11.361 13.486 40.529 1.00 37.25 212 ASN A CA 1
ATOM 1710 C C . ASN A 1 212 ? 10.860 14.778 39.866 1.00 37.25 212 ASN A C 1
ATOM 1712 O O . ASN A 1 212 ? 10.849 14.900 38.641 1.00 37.25 212 ASN A O 1
ATOM 1716 N N . THR A 1 213 ? 10.518 15.772 40.683 1.00 34.22 213 THR A N 1
ATOM 1717 C CA . THR A 1 213 ? 10.300 17.146 40.231 1.00 34.22 213 THR A CA 1
ATOM 1718 C C . THR A 1 213 ? 11.660 17.816 40.038 1.00 34.22 213 THR A C 1
ATOM 1720 O O . THR A 1 213 ? 12.275 18.272 40.999 1.00 34.22 213 THR A O 1
ATOM 1723 N N . ILE A 1 214 ? 12.131 17.917 38.793 1.00 40.31 214 ILE A N 1
ATOM 1724 C CA . ILE A 1 214 ? 13.014 19.027 38.419 1.00 40.31 214 ILE A CA 1
ATOM 1725 C C . ILE A 1 214 ? 12.086 20.200 38.114 1.00 40.31 214 ILE A C 1
ATOM 1727 O O . ILE A 1 214 ? 11.261 20.141 37.205 1.00 40.31 214 ILE A O 1
ATOM 1731 N N . ALA A 1 215 ? 12.187 21.236 38.937 1.00 33.44 215 ALA A N 1
ATOM 1732 C CA . ALA A 1 215 ? 11.432 22.466 38.801 1.00 33.44 215 ALA A CA 1
ATOM 1733 C C . ALA A 1 215 ? 11.690 23.146 37.446 1.00 33.44 215 ALA A C 1
ATOM 1735 O O . ALA A 1 215 ? 12.836 23.336 37.041 1.00 33.44 215 ALA A O 1
ATOM 1736 N N . SER A 1 216 ? 10.624 23.612 36.800 1.00 34.28 216 SER A N 1
ATOM 1737 C CA . SER A 1 216 ? 10.686 24.841 36.014 1.00 34.28 216 SER A CA 1
ATOM 1738 C C . SER A 1 216 ? 9.324 25.523 36.049 1.00 34.28 216 SER A C 1
ATOM 1740 O O . SER A 1 216 ? 8.332 25.039 35.511 1.00 34.28 216 SER A O 1
ATOM 1742 N N . THR A 1 217 ? 9.283 26.632 36.776 1.00 45.12 217 THR A N 1
ATOM 1743 C CA . THR A 1 217 ? 8.211 27.619 36.774 1.00 45.12 217 THR A CA 1
ATOM 1744 C C . THR A 1 217 ? 8.234 28.362 35.438 1.00 45.12 217 THR A C 1
ATOM 1746 O O . THR A 1 217 ? 9.066 29.245 35.243 1.00 45.12 217 THR A O 1
ATOM 1749 N N . SER A 1 218 ? 7.329 28.030 34.520 1.00 41.56 218 SER A N 1
ATOM 1750 C CA . SER A 1 218 ? 6.999 28.907 33.393 1.00 41.56 218 SER A CA 1
ATOM 1751 C C . SER A 1 218 ? 5.563 28.665 32.946 1.00 41.56 218 SER A C 1
ATOM 1753 O O . SER A 1 218 ? 5.162 27.522 32.731 1.00 41.56 218 SER A O 1
ATOM 1755 N N . GLU A 1 219 ? 4.804 29.750 32.821 1.00 39.34 219 GLU A N 1
ATOM 1756 C CA . GLU A 1 219 ? 3.428 29.790 32.332 1.00 39.34 219 GLU A CA 1
ATOM 1757 C C . GLU A 1 219 ? 3.245 28.969 31.048 1.00 39.34 219 GLU A C 1
ATOM 1759 O O . GLU A 1 219 ? 3.997 29.099 30.080 1.00 39.34 219 GLU A O 1
ATOM 1764 N N . PHE A 1 220 ? 2.216 28.124 31.042 1.00 39.19 220 PHE A N 1
ATOM 1765 C CA . PHE A 1 220 ? 1.822 27.324 29.892 1.00 39.19 220 PHE A CA 1
ATOM 1766 C C . PHE A 1 220 ? 1.294 28.247 28.784 1.00 39.19 220 PHE A C 1
ATOM 1768 O O . PHE A 1 220 ? 0.165 28.731 28.854 1.00 39.19 220 PHE A O 1
ATOM 1775 N N . LYS A 1 221 ? 2.110 28.498 27.755 1.00 50.16 221 LYS A N 1
ATOM 1776 C CA . LYS A 1 221 ? 1.652 29.086 26.489 1.00 50.16 221 LYS A CA 1
ATOM 1777 C C . LYS A 1 221 ? 1.359 27.964 25.483 1.00 50.16 221 LYS A C 1
ATOM 1779 O O . LYS A 1 221 ? 2.196 27.071 25.336 1.00 50.16 221 LYS A O 1
ATOM 1784 N N . PRO A 1 222 ? 0.205 27.992 24.790 1.00 41.62 222 PRO A N 1
ATOM 1785 C CA . PRO A 1 222 ? -0.132 26.998 23.774 1.00 41.62 222 PRO A CA 1
ATOM 1786 C C . PRO A 1 222 ? 0.906 27.023 22.638 1.00 41.62 222 PRO A C 1
ATOM 1788 O O . PRO A 1 222 ? 1.414 28.097 22.298 1.00 41.62 222 PRO A O 1
ATOM 1791 N N . PRO A 1 223 ? 1.267 25.863 22.059 1.00 38.09 223 PRO A N 1
ATOM 1792 C CA . PRO A 1 223 ? 2.284 25.820 21.028 1.00 38.09 223 PRO A CA 1
ATOM 1793 C C . PRO A 1 223 ? 1.729 26.407 19.726 1.00 38.09 223 PRO A C 1
ATOM 1795 O O . PRO A 1 223 ? 0.532 26.354 19.464 1.00 38.09 223 PRO A O 1
ATOM 1798 N N . TYR A 1 224 ? 2.656 26.890 18.900 1.00 42.53 224 TYR A N 1
ATOM 1799 C CA . TYR A 1 224 ? 2.487 27.331 17.512 1.00 42.53 224 TYR A CA 1
ATOM 1800 C C . TYR A 1 224 ? 2.148 28.808 17.299 1.00 42.53 224 TYR A C 1
ATOM 1802 O O . TYR A 1 224 ? 1.083 29.127 16.802 1.00 42.53 224 TYR A O 1
ATOM 1810 N N . THR A 1 225 ? 3.132 29.682 17.544 1.00 45.12 225 THR A N 1
ATOM 1811 C CA . THR A 1 225 ? 3.600 30.675 16.550 1.00 45.12 225 THR A CA 1
ATOM 1812 C C . THR A 1 225 ? 4.929 31.299 17.008 1.00 45.12 225 THR A C 1
ATOM 1814 O O . THR A 1 225 ? 4.906 32.196 17.845 1.00 45.12 225 THR A O 1
ATOM 1817 N N . SER A 1 226 ? 6.076 30.839 16.486 1.00 34.06 226 SER A N 1
ATOM 1818 C CA . SER A 1 226 ? 7.254 31.676 16.144 1.00 34.06 226 SER A CA 1
ATOM 1819 C C . SER A 1 226 ? 8.508 30.846 15.808 1.00 34.06 226 SER A C 1
ATOM 1821 O O . SER A 1 226 ? 8.705 29.711 16.250 1.00 34.06 226 SER A O 1
ATOM 1823 N N . THR A 1 227 ? 9.326 31.427 14.936 1.00 44.44 227 THR A N 1
ATOM 1824 C CA . THR A 1 227 ? 10.356 30.838 14.076 1.00 44.44 227 THR A CA 1
ATOM 1825 C C . THR A 1 227 ? 11.793 31.028 14.595 1.00 44.44 227 THR A C 1
ATOM 1827 O O . THR A 1 227 ? 12.130 32.063 15.152 1.00 44.44 227 THR A O 1
ATOM 1830 N N . THR A 1 228 ? 12.634 30.014 14.337 1.00 53.75 228 THR A N 1
ATOM 1831 C CA . THR A 1 228 ? 14.066 30.0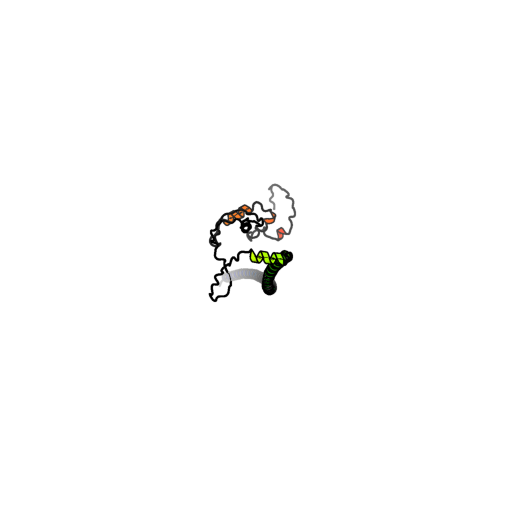66 13.942 1.00 53.75 228 THR A CA 1
ATOM 1832 C C . THR A 1 228 ? 15.059 30.984 14.688 1.00 53.75 228 THR A C 1
ATOM 1834 O O . THR A 1 228 ? 15.221 32.148 14.342 1.00 53.75 228 THR A O 1
ATOM 1837 N N . SER A 1 229 ? 15.836 30.407 15.617 1.00 50.72 229 SER A N 1
ATOM 1838 C CA . SER A 1 229 ? 17.324 30.466 15.690 1.00 50.72 229 SER A CA 1
ATOM 1839 C C . SER A 1 229 ? 17.838 30.017 17.069 1.00 50.72 229 SER A C 1
ATOM 1841 O O . SER A 1 229 ? 18.809 29.270 17.154 1.00 50.72 229 SER A O 1
ATOM 1843 N N . GLU A 1 230 ? 17.120 30.339 18.148 1.00 45.03 230 GLU A N 1
ATOM 1844 C CA . GLU A 1 230 ? 17.543 30.035 19.529 1.00 45.03 230 GLU A CA 1
ATOM 1845 C C . GLU A 1 230 ? 17.505 28.53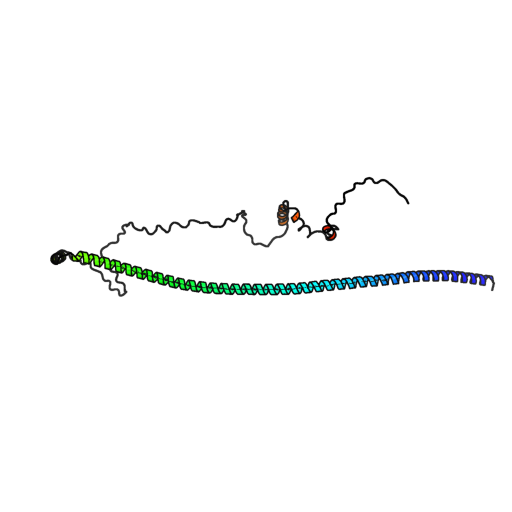9 19.884 1.00 45.03 230 GLU A C 1
ATOM 1847 O O . GLU A 1 230 ? 18.240 28.076 20.752 1.00 45.03 230 GLU A O 1
ATOM 1852 N N . ARG A 1 231 ? 16.711 27.736 19.163 1.00 45.78 231 ARG A N 1
ATOM 1853 C CA . ARG A 1 231 ? 16.657 26.277 19.365 1.00 45.78 231 ARG A CA 1
ATOM 1854 C C . ARG A 1 231 ? 17.949 25.550 18.974 1.00 45.78 231 ARG A C 1
ATOM 1856 O O . ARG A 1 231 ? 18.188 24.452 19.468 1.00 45.78 231 ARG A O 1
ATOM 1863 N N . ILE A 1 232 ? 18.782 26.138 18.114 1.00 49.66 232 ILE A N 1
ATOM 1864 C CA . ILE A 1 232 ? 19.972 25.461 17.575 1.00 49.66 232 ILE A CA 1
ATOM 1865 C C . ILE A 1 232 ? 21.130 25.478 18.590 1.00 49.66 232 ILE A C 1
ATOM 1867 O O . ILE A 1 232 ? 21.871 24.502 18.672 1.00 49.66 232 ILE A O 1
ATOM 1871 N N . SER A 1 233 ? 21.252 26.509 19.437 1.00 47.38 233 SER A N 1
ATOM 1872 C CA . SER A 1 233 ? 22.364 26.612 20.403 1.00 47.38 233 SER A CA 1
ATOM 1873 C C . SER A 1 233 ? 22.199 25.714 21.640 1.00 47.38 233 SER A C 1
ATOM 1875 O O . SER A 1 233 ? 23.183 25.257 22.228 1.00 47.38 233 SER A O 1
ATOM 1877 N N . ILE A 1 234 ? 20.956 25.402 22.022 1.00 50.06 234 ILE A N 1
ATOM 1878 C CA . ILE A 1 234 ? 20.651 24.551 23.187 1.00 50.06 234 ILE A CA 1
ATOM 1879 C C . ILE A 1 234 ? 20.812 23.055 22.850 1.00 50.06 234 ILE A C 1
ATOM 1881 O O . ILE A 1 234 ? 21.057 22.234 23.737 1.00 50.06 234 ILE A O 1
ATOM 1885 N N . LEU A 1 235 ? 20.714 22.685 21.567 1.00 43.75 235 LEU A N 1
ATOM 1886 C CA . LEU A 1 235 ? 20.911 21.305 21.107 1.00 43.75 235 LEU A CA 1
ATOM 1887 C C . LEU A 1 235 ? 22.383 20.978 20.818 1.00 43.75 235 LEU A C 1
ATOM 1889 O O . LEU A 1 235 ? 22.801 19.842 21.032 1.00 43.75 235 LEU A O 1
ATOM 1893 N N . THR A 1 236 ? 23.197 21.954 20.409 1.00 49.09 236 THR A N 1
ATOM 1894 C CA . THR A 1 236 ? 24.639 21.739 20.184 1.00 49.09 236 THR A CA 1
ATOM 1895 C C . THR A 1 236 ? 25.435 21.643 21.485 1.00 49.09 236 THR A C 1
ATOM 1897 O O . THR A 1 236 ? 26.376 20.858 21.569 1.00 49.09 236 THR A O 1
ATOM 1900 N N . SER A 1 237 ? 25.020 22.345 22.540 1.00 47.94 237 SER A N 1
ATOM 1901 C CA . SER A 1 237 ? 25.701 22.344 23.847 1.00 47.94 237 SER A CA 1
ATOM 1902 C C . SER A 1 237 ? 25.509 21.058 24.670 1.00 47.94 237 SER A C 1
ATOM 1904 O O . SER A 1 237 ? 26.258 20.815 25.614 1.00 47.94 237 SER A O 1
ATOM 1906 N N . ARG A 1 238 ? 24.563 20.179 24.302 1.00 48.53 238 ARG A N 1
ATOM 1907 C CA . ARG A 1 238 ? 24.398 18.848 24.928 1.00 48.53 238 ARG A CA 1
ATOM 1908 C C . ARG A 1 238 ? 25.200 17.726 24.253 1.00 48.53 238 ARG A C 1
ATOM 1910 O O . ARG A 1 238 ? 25.236 16.619 24.786 1.00 48.53 238 ARG A O 1
ATOM 1917 N N . ASN A 1 239 ? 25.862 17.994 23.125 1.00 50.38 239 ASN A N 1
ATOM 1918 C CA . ASN A 1 239 ? 26.529 16.966 22.316 1.00 50.38 239 ASN A CA 1
ATOM 1919 C C . ASN A 1 239 ? 27.981 16.652 22.719 1.00 50.38 239 ASN A C 1
ATOM 1921 O O . ASN A 1 239 ? 28.540 15.670 22.240 1.00 50.38 239 ASN A O 1
ATOM 1925 N N . GLU A 1 240 ? 28.596 17.413 23.627 1.00 52.03 240 GLU A N 1
ATOM 1926 C CA . GLU A 1 240 ? 30.023 17.243 23.962 1.00 52.03 240 GLU A CA 1
ATOM 1927 C C . GLU A 1 240 ? 30.353 15.979 24.783 1.00 52.03 240 GLU A C 1
ATOM 1929 O O . GLU A 1 240 ? 31.521 15.638 24.950 1.00 52.03 240 GLU A O 1
ATOM 1934 N N . LYS A 1 241 ? 29.346 15.252 25.292 1.00 53.03 241 LYS A N 1
ATOM 1935 C CA . LYS A 1 241 ? 29.541 14.045 26.125 1.00 53.03 241 LYS A CA 1
ATOM 1936 C C . LYS A 1 241 ? 28.990 12.749 25.521 1.00 53.03 241 LYS A C 1
ATOM 1938 O O . LYS A 1 241 ? 28.961 11.725 26.206 1.00 53.03 241 LYS A O 1
ATOM 1943 N N . LEU A 1 242 ? 28.555 12.758 24.261 1.00 52.81 242 LEU A N 1
ATOM 1944 C CA . LEU A 1 242 ? 28.094 11.542 23.586 1.00 52.81 242 LEU A CA 1
ATOM 1945 C C . LEU A 1 242 ? 29.285 10.731 23.061 1.00 52.81 242 LEU A C 1
ATOM 1947 O O . LEU A 1 242 ? 30.194 11.253 22.421 1.00 52.81 242 LEU A O 1
ATOM 1951 N N . LYS A 1 243 ? 29.289 9.432 23.380 1.00 54.62 243 LYS A N 1
ATOM 1952 C CA . LYS A 1 243 ? 30.360 8.497 23.020 1.00 54.62 243 LYS A CA 1
ATOM 1953 C C . LYS A 1 243 ? 30.525 8.427 21.485 1.00 54.62 243 LYS A C 1
ATOM 1955 O O . LYS A 1 243 ? 29.520 8.429 20.775 1.00 54.62 243 LYS A O 1
ATOM 1960 N N . PRO A 1 244 ? 31.756 8.273 20.960 1.00 55.88 244 PRO A N 1
ATOM 1961 C CA . PRO A 1 244 ? 32.068 8.431 19.531 1.00 55.88 244 PRO A CA 1
ATOM 1962 C C . PRO A 1 244 ? 31.312 7.485 18.579 1.00 55.88 244 PRO A C 1
ATOM 1964 O O . PRO A 1 244 ? 31.152 7.796 17.406 1.00 55.88 244 PRO A O 1
ATOM 1967 N N . HIS A 1 245 ? 30.779 6.361 19.065 1.00 51.72 245 HIS A N 1
ATOM 1968 C CA . HIS A 1 245 ? 29.975 5.432 18.257 1.00 51.72 245 HIS A CA 1
ATOM 1969 C C . HIS A 1 245 ? 28.562 5.938 17.920 1.00 51.72 245 HIS A C 1
ATOM 1971 O O . HIS A 1 245 ? 27.905 5.343 17.076 1.00 51.72 245 HIS A O 1
ATOM 1977 N N . LEU A 1 246 ? 28.090 7.017 18.554 1.00 50.84 246 LEU A N 1
ATOM 1978 C CA . LEU A 1 246 ? 26.800 7.659 18.258 1.00 50.84 246 LEU A CA 1
ATOM 1979 C C . LEU A 1 246 ? 26.934 8.900 17.359 1.00 50.84 246 LEU A C 1
ATOM 1981 O O . LEU A 1 246 ? 25.926 9.457 16.934 1.00 50.84 246 LEU A O 1
ATOM 1985 N N . GLN A 1 247 ? 28.161 9.331 17.038 1.00 51.06 247 GLN A N 1
ATOM 1986 C CA . GLN A 1 247 ? 28.394 10.442 16.106 1.00 51.06 247 GLN A CA 1
ATOM 1987 C C . GLN A 1 247 ? 28.226 10.029 14.635 1.00 51.06 247 GLN A C 1
ATOM 1989 O O . GLN A 1 247 ? 27.928 10.879 13.798 1.00 51.06 247 GLN A O 1
ATOM 1994 N N . SER A 1 248 ? 28.377 8.742 14.297 1.00 47.56 248 SER A N 1
ATOM 1995 C CA . SER A 1 248 ? 28.364 8.308 12.893 1.00 47.56 248 SER A CA 1
ATOM 1996 C C . SER A 1 248 ? 26.970 8.273 12.267 1.00 47.56 248 SER A C 1
ATOM 1998 O O . SER A 1 248 ? 26.872 8.279 11.049 1.00 47.56 248 SER A O 1
ATOM 2000 N N . SER A 1 249 ? 25.894 8.252 13.057 1.00 46.50 249 SER A N 1
ATOM 2001 C CA . SER A 1 249 ? 24.527 8.183 12.525 1.00 46.50 249 SER A CA 1
ATOM 2002 C C . SER A 1 249 ? 23.964 9.539 12.095 1.00 46.50 249 SER A C 1
ATOM 2004 O O . SER A 1 249 ? 23.059 9.568 11.274 1.00 46.50 249 SER A O 1
ATOM 2006 N N . TYR A 1 250 ? 24.511 10.656 12.589 1.00 41.38 250 TYR A N 1
ATOM 2007 C CA . TYR A 1 250 ? 24.039 12.006 12.232 1.00 41.38 250 TYR A CA 1
ATOM 2008 C C . TYR A 1 250 ? 24.917 12.731 11.202 1.00 41.38 250 TYR A C 1
ATOM 2010 O O . TYR A 1 250 ? 24.483 13.722 10.624 1.00 41.38 250 TYR A O 1
ATOM 2018 N N . ALA A 1 251 ? 26.134 12.249 10.934 1.00 47.00 251 ALA A N 1
ATOM 2019 C CA . ALA A 1 251 ? 27.007 12.836 9.912 1.00 47.00 251 ALA A CA 1
ATOM 2020 C C . ALA A 1 251 ? 26.695 12.347 8.483 1.00 47.00 251 ALA A C 1
ATOM 2022 O O . ALA A 1 251 ? 27.185 12.929 7.519 1.00 47.00 251 ALA A O 1
ATOM 2023 N N . VAL A 1 252 ? 25.888 11.291 8.337 1.00 46.34 252 VAL A N 1
ATOM 2024 C CA . VAL A 1 252 ? 25.577 10.685 7.030 1.00 46.34 252 VAL A CA 1
ATOM 2025 C C . VAL A 1 252 ? 24.493 11.462 6.275 1.00 46.34 252 VAL A C 1
ATOM 2027 O O . VAL A 1 252 ? 24.461 11.416 5.052 1.00 46.34 252 VAL A O 1
ATOM 2030 N N . GLU A 1 253 ? 23.657 12.248 6.957 1.00 49.34 253 GLU A N 1
ATOM 2031 C CA . GLU A 1 253 ? 22.547 12.953 6.296 1.00 49.34 253 GLU A CA 1
ATOM 2032 C C . GLU A 1 253 ? 22.936 14.289 5.640 1.00 49.34 253 GLU A C 1
ATOM 2034 O O . GLU A 1 253 ? 22.120 14.868 4.931 1.00 49.34 253 GLU A O 1
ATOM 2039 N N . MET A 1 254 ? 24.170 14.778 5.819 1.00 48.84 254 MET A N 1
ATOM 2040 C CA . MET A 1 254 ? 24.606 16.078 5.271 1.00 48.84 254 MET A CA 1
ATOM 2041 C C . MET A 1 254 ? 25.975 16.030 4.571 1.00 48.84 254 MET A C 1
ATOM 2043 O O . MET A 1 254 ? 26.625 17.064 4.416 1.00 48.84 254 MET A O 1
ATOM 2047 N N . ALA A 1 255 ? 26.444 14.848 4.160 1.00 45.69 255 ALA A N 1
ATOM 2048 C CA . ALA A 1 255 ? 27.672 14.738 3.380 1.00 45.69 255 ALA A CA 1
ATOM 2049 C C . ALA A 1 255 ? 27.380 14.994 1.894 1.00 45.69 255 ALA A C 1
ATOM 2051 O O . ALA A 1 255 ? 26.626 14.271 1.248 1.00 45.69 255 ALA A O 1
ATOM 2052 N N . ASP A 1 256 ? 27.996 16.054 1.380 1.00 45.00 256 ASP A N 1
ATOM 2053 C CA . ASP A 1 256 ? 27.968 16.491 -0.010 1.00 45.00 256 ASP A CA 1
ATOM 2054 C C . ASP A 1 256 ? 28.239 15.313 -0.967 1.00 45.00 256 ASP A C 1
ATOM 2056 O O . ASP A 1 256 ? 29.278 14.648 -0.886 1.00 45.00 256 ASP A O 1
ATOM 2060 N N . VAL A 1 257 ? 27.297 15.055 -1.878 1.00 51.59 257 VAL A N 1
ATOM 2061 C CA . VAL A 1 257 ? 27.183 13.843 -2.723 1.00 51.59 257 VAL A CA 1
ATOM 2062 C C . VAL A 1 257 ? 28.319 13.662 -3.748 1.00 51.59 257 VAL A C 1
ATOM 2064 O O . VAL A 1 257 ? 28.265 12.764 -4.581 1.00 51.59 257 VAL A O 1
ATOM 2067 N N . ASN A 1 258 ? 29.365 14.489 -3.680 1.00 52.12 258 ASN A N 1
ATOM 2068 C CA . ASN A 1 258 ? 30.525 14.467 -4.574 1.00 52.12 258 ASN A CA 1
ATOM 2069 C C . ASN A 1 258 ? 31.880 14.305 -3.854 1.00 52.12 258 ASN A C 1
ATOM 2071 O O . ASN A 1 258 ? 32.925 14.510 -4.473 1.00 52.12 258 ASN A O 1
ATOM 2075 N N . SER A 1 259 ? 31.912 13.929 -2.568 1.00 45.62 259 SER A N 1
ATOM 2076 C CA . SER A 1 259 ? 33.181 13.613 -1.890 1.00 45.62 259 SER A CA 1
ATOM 2077 C C . SER A 1 259 ? 33.586 12.136 -2.065 1.00 45.62 259 SER A C 1
ATOM 2079 O O . SER A 1 259 ? 32.815 11.253 -1.688 1.00 45.62 259 SER A O 1
ATOM 2081 N N . PRO A 1 260 ? 34.821 11.827 -2.526 1.00 49.81 260 PRO A N 1
ATOM 2082 C CA . PRO A 1 260 ? 35.319 10.452 -2.725 1.00 49.81 260 PRO A CA 1
ATOM 2083 C C . PRO A 1 260 ? 35.414 9.588 -1.452 1.00 49.81 260 PRO A C 1
ATOM 2085 O O . PRO A 1 260 ? 35.833 8.435 -1.509 1.00 49.81 260 PRO A O 1
ATOM 2088 N N . SER A 1 261 ? 35.083 10.143 -0.286 1.00 54.66 261 SER A N 1
ATOM 2089 C CA . SER A 1 261 ? 35.082 9.456 1.007 1.00 54.66 261 SER A CA 1
ATOM 2090 C C . SER A 1 261 ? 33.748 8.787 1.357 1.00 54.66 261 SER A C 1
ATOM 2092 O O . SER A 1 261 ? 33.679 8.121 2.386 1.00 54.66 261 SER A O 1
ATOM 2094 N N . ALA A 1 262 ? 32.704 8.969 0.542 1.00 50.81 262 ALA A N 1
ATOM 2095 C CA . ALA A 1 262 ? 31.366 8.402 0.748 1.00 50.81 262 ALA A CA 1
ATOM 2096 C C . ALA A 1 262 ? 31.098 7.140 -0.100 1.00 50.81 262 ALA A C 1
ATOM 2098 O O . ALA A 1 262 ? 29.949 6.759 -0.304 1.00 50.81 262 ALA A O 1
ATOM 2099 N N . ASP A 1 263 ? 32.151 6.496 -0.610 1.00 47.91 263 ASP A N 1
ATOM 2100 C CA . ASP A 1 263 ? 32.041 5.231 -1.333 1.00 47.91 263 ASP A CA 1
ATOM 2101 C C . ASP A 1 263 ? 32.014 4.056 -0.339 1.00 47.91 263 ASP A C 1
ATOM 2103 O O . ASP A 1 263 ? 32.998 3.783 0.360 1.00 47.91 263 ASP A O 1
ATOM 2107 N N . GLU A 1 264 ? 30.876 3.361 -0.248 1.00 53.34 264 GLU A N 1
ATOM 2108 C CA . GLU A 1 264 ? 30.678 2.233 0.673 1.00 53.34 264 GLU A CA 1
ATOM 2109 C C . GLU A 1 264 ? 31.638 1.056 0.410 1.00 53.34 264 GLU A C 1
ATOM 2111 O O . GLU A 1 264 ? 31.849 0.220 1.300 1.00 53.34 264 GLU A O 1
ATOM 2116 N N . GLU A 1 265 ? 32.287 0.994 -0.762 1.00 49.81 265 GLU A N 1
ATOM 2117 C CA . GLU A 1 265 ? 33.300 -0.031 -1.042 1.00 49.81 265 GLU A CA 1
ATOM 2118 C C . GLU A 1 265 ? 34.555 0.124 -0.155 1.00 49.81 265 GLU A C 1
ATOM 2120 O O . GLU A 1 265 ? 35.167 -0.875 0.242 1.00 49.81 265 GLU A O 1
ATOM 2125 N N . ASN A 1 266 ? 34.896 1.353 0.256 1.00 50.44 266 ASN A N 1
ATOM 2126 C CA . ASN A 1 266 ? 36.051 1.630 1.121 1.00 50.44 266 ASN A CA 1
ATOM 2127 C C . ASN A 1 266 ? 35.796 1.330 2.607 1.00 50.44 266 ASN A C 1
ATOM 2129 O O . ASN A 1 266 ? 36.746 1.124 3.361 1.00 50.44 266 ASN A O 1
ATOM 2133 N N . VAL A 1 267 ? 34.534 1.270 3.043 1.00 53.34 267 VAL A N 1
ATOM 2134 C CA . VAL A 1 267 ? 34.177 0.974 4.444 1.00 53.34 267 VAL A CA 1
ATOM 2135 C C . VAL A 1 267 ? 34.147 -0.538 4.700 1.00 53.34 267 VAL A C 1
ATOM 2137 O O . VAL A 1 267 ? 34.459 -0.993 5.802 1.00 53.34 267 VAL A O 1
ATOM 2140 N N . ARG A 1 268 ? 33.825 -1.347 3.679 1.00 50.78 268 ARG A N 1
ATOM 2141 C CA . ARG A 1 268 ? 33.734 -2.815 3.798 1.00 50.78 268 ARG A CA 1
ATOM 2142 C C . ARG A 1 268 ? 35.066 -3.553 3.677 1.00 50.78 268 ARG A C 1
ATOM 2144 O O . ARG A 1 268 ? 35.192 -4.655 4.214 1.00 50.78 268 ARG A O 1
ATOM 2151 N N . LYS A 1 269 ? 36.074 -2.974 3.022 1.00 48.84 269 LYS A N 1
ATOM 2152 C CA . LYS A 1 269 ? 37.442 -3.512 3.025 1.00 48.84 269 LYS A CA 1
ATOM 2153 C C . LYS A 1 269 ? 38.181 -2.929 4.226 1.00 48.84 269 LYS A C 1
ATOM 2155 O O . LYS A 1 269 ? 38.815 -1.886 4.133 1.00 48.84 269 LYS A O 1
ATOM 2160 N N . GLY A 1 270 ? 38.046 -3.606 5.369 1.00 40.38 270 GLY A N 1
ATOM 2161 C CA . GLY A 1 270 ? 38.720 -3.251 6.615 1.00 40.38 270 GLY A CA 1
ATOM 2162 C C . GLY A 1 270 ? 40.172 -2.837 6.377 1.00 40.38 270 GLY A C 1
ATOM 2163 O O . GLY A 1 270 ? 40.910 -3.529 5.676 1.00 40.38 270 GLY A O 1
ATOM 2164 N N . GLY A 1 271 ? 40.544 -1.688 6.947 1.00 45.12 271 GLY A N 1
ATOM 2165 C CA . GLY A 1 271 ? 41.856 -1.068 6.813 1.00 45.12 271 GLY A CA 1
ATOM 2166 C C . GLY A 1 271 ? 42.995 -2.064 7.015 1.00 45.12 271 GLY A C 1
ATOM 2167 O O . GLY A 1 271 ? 43.381 -2.381 8.140 1.00 45.12 271 GLY A O 1
ATOM 2168 N N . GLY A 1 272 ? 43.551 -2.529 5.900 1.00 37.03 272 GLY A N 1
ATOM 2169 C CA . GLY A 1 272 ? 44.823 -3.221 5.855 1.00 37.03 272 GLY A CA 1
ATOM 2170 C C . GLY A 1 272 ? 45.921 -2.209 6.140 1.00 37.03 272 GLY A C 1
ATOM 2171 O O . GLY A 1 272 ? 46.186 -1.313 5.344 1.00 37.03 272 GLY A O 1
ATOM 2172 N N . VAL A 1 273 ? 46.534 -2.337 7.311 1.00 51.72 273 VAL A N 1
ATOM 2173 C CA . VAL A 1 273 ? 47.688 -1.561 7.759 1.00 51.72 273 VAL A CA 1
ATOM 2174 C C . VAL A 1 273 ? 48.853 -1.753 6.779 1.00 51.72 273 VAL A C 1
ATOM 2176 O O . VAL A 1 273 ? 49.653 -2.675 6.932 1.00 51.72 273 VAL A O 1
ATOM 2179 N N . GLU A 1 274 ? 49.008 -0.859 5.801 1.00 41.56 274 GLU A N 1
ATOM 2180 C CA . GLU A 1 274 ? 50.285 -0.690 5.109 1.00 41.56 274 GLU A CA 1
ATOM 2181 C C . GLU A 1 274 ? 51.140 0.348 5.837 1.00 41.56 274 GLU A C 1
ATOM 2183 O O . GLU A 1 274 ? 50.891 1.554 5.868 1.00 41.56 274 GLU A O 1
ATOM 2188 N N . LYS A 1 275 ? 52.180 -0.187 6.478 1.00 42.47 275 LYS A N 1
ATOM 2189 C CA . LYS A 1 275 ? 53.264 0.525 7.147 1.00 42.47 275 LYS A CA 1
ATOM 2190 C C . LYS A 1 275 ? 53.768 1.679 6.273 1.00 42.47 275 LYS A C 1
ATOM 2192 O O . LYS A 1 275 ? 54.377 1.447 5.230 1.00 42.47 275 LYS A O 1
ATOM 2197 N N . LYS A 1 276 ? 53.623 2.916 6.765 1.00 43.72 276 LYS A N 1
ATOM 2198 C CA . LYS A 1 276 ? 54.337 4.105 6.268 1.00 43.72 276 LYS A CA 1
ATOM 2199 C C . LYS A 1 276 ? 55.845 3.819 6.190 1.00 43.72 276 LYS A C 1
ATOM 2201 O O . LYS A 1 276 ? 56.567 3.954 7.177 1.00 43.72 276 LYS A O 1
ATOM 2206 N N . LYS A 1 277 ? 56.344 3.461 5.003 1.00 39.84 277 LYS A N 1
ATOM 2207 C CA . LYS A 1 277 ? 57.771 3.528 4.670 1.00 39.84 277 LYS A CA 1
ATOM 2208 C C . LYS A 1 277 ? 58.104 4.977 4.317 1.00 39.84 277 LYS A C 1
ATOM 2210 O O . LYS A 1 277 ? 57.805 5.444 3.224 1.00 39.84 277 LYS A O 1
ATOM 2215 N N . ARG A 1 278 ? 58.757 5.674 5.251 1.00 47.84 278 ARG A N 1
ATOM 2216 C CA . ARG A 1 278 ? 59.530 6.896 4.975 1.00 47.84 278 ARG A CA 1
ATOM 2217 C C . ARG A 1 278 ? 60.549 6.603 3.862 1.00 47.84 278 ARG A C 1
ATOM 2219 O O . ARG A 1 278 ? 61.361 5.698 4.037 1.00 47.84 278 ARG A O 1
ATOM 2226 N N . ARG A 1 279 ? 60.539 7.377 2.772 1.00 38.91 279 ARG A N 1
ATOM 2227 C CA . ARG A 1 279 ? 61.701 7.685 1.904 1.00 38.91 279 ARG A CA 1
ATOM 2228 C C . ARG A 1 279 ? 61.470 9.101 1.360 1.00 38.91 279 ARG A C 1
ATOM 2230 O O . ARG A 1 279 ? 60.434 9.344 0.762 1.00 38.91 279 ARG A O 1
ATOM 2237 N N . ASN A 1 280 ? 62.168 10.110 1.872 1.00 34.22 280 ASN A N 1
ATOM 2238 C CA . ASN A 1 280 ? 63.513 10.576 1.506 1.00 34.22 280 ASN A CA 1
ATOM 2239 C C . ASN A 1 280 ? 63.626 11.128 0.076 1.00 34.22 280 ASN A C 1
ATOM 2241 O O . ASN A 1 280 ? 63.528 10.388 -0.894 1.00 34.22 280 ASN A O 1
ATOM 2245 N N . SER A 1 281 ? 63.911 12.435 0.053 1.00 37.38 281 SER A N 1
ATOM 2246 C CA . SER A 1 281 ? 64.721 13.205 -0.897 1.00 37.38 281 SER A CA 1
ATOM 2247 C C . SER A 1 281 ? 64.400 13.118 -2.389 1.00 37.38 281 SER A C 1
ATOM 2249 O O . SER A 1 281 ? 64.741 12.161 -3.079 1.00 37.38 281 SER A O 1
ATOM 2251 N N . ILE A 1 282 ? 63.896 14.243 -2.892 1.00 42.44 282 ILE A N 1
ATOM 2252 C CA . ILE A 1 282 ? 63.998 14.675 -4.283 1.00 42.44 282 ILE A CA 1
ATOM 2253 C C . ILE A 1 282 ? 65.488 14.889 -4.595 1.00 42.44 282 ILE A C 1
ATOM 2255 O O . ILE A 1 282 ? 66.073 15.892 -4.194 1.00 42.44 282 ILE A O 1
ATOM 2259 N N . PHE A 1 283 ? 66.103 13.935 -5.290 1.00 40.19 283 PHE A N 1
ATOM 2260 C CA . PHE A 1 283 ? 67.315 14.150 -6.077 1.00 40.19 283 PHE A CA 1
ATOM 2261 C C . PHE A 1 283 ? 67.239 13.298 -7.352 1.00 40.19 283 PHE A C 1
ATOM 2263 O O . PHE A 1 283 ? 67.123 12.082 -7.278 1.00 40.19 283 PHE A O 1
ATOM 2270 N N . ALA A 1 284 ? 67.276 14.002 -8.488 1.00 39.75 284 ALA A N 1
ATOM 2271 C CA . ALA A 1 284 ? 67.801 13.638 -9.808 1.00 39.75 284 ALA A CA 1
ATOM 2272 C C . ALA A 1 284 ? 67.539 12.226 -10.390 1.00 39.75 284 ALA A C 1
ATOM 2274 O O . ALA A 1 284 ? 68.049 11.232 -9.895 1.00 39.75 284 ALA A O 1
ATOM 2275 N N . PHE A 1 285 ? 66.942 12.149 -11.586 1.00 36.59 285 PHE A N 1
ATOM 2276 C CA . PHE A 1 285 ? 67.705 12.163 -12.846 1.00 36.59 285 PHE A CA 1
ATOM 2277 C C . PHE A 1 285 ? 66.780 12.161 -14.072 1.00 36.59 285 PHE A C 1
ATOM 2279 O O . PHE A 1 285 ? 65.750 11.496 -14.114 1.00 36.59 285 PHE A O 1
ATOM 2286 N N . LYS A 1 286 ? 67.207 12.916 -15.084 1.00 39.19 286 LYS A N 1
ATOM 2287 C CA . LYS A 1 286 ? 66.653 13.000 -16.436 1.00 39.19 286 LYS A CA 1
ATOM 2288 C C . LYS A 1 286 ? 67.488 12.087 -17.348 1.00 39.19 286 LYS A C 1
ATOM 2290 O O . LYS A 1 286 ? 68.709 12.237 -17.360 1.00 39.19 286 LYS A O 1
ATOM 2295 N N . LYS A 1 287 ? 66.841 11.166 -18.068 1.00 40.59 287 LYS A N 1
ATOM 2296 C CA . LYS A 1 287 ? 67.261 10.418 -19.284 1.00 40.59 287 LYS A CA 1
ATOM 2297 C C . LYS A 1 287 ? 66.085 9.473 -19.601 1.00 40.59 287 LYS A C 1
ATOM 2299 O O . LYS A 1 287 ? 65.574 8.867 -18.669 1.00 40.59 287 LYS A O 1
ATOM 2304 N N . HIS A 1 288 ? 65.555 9.328 -20.808 1.00 40.59 288 HIS A N 1
ATOM 2305 C CA . HIS A 1 288 ? 66.076 9.491 -22.163 1.00 40.59 288 HIS A CA 1
ATOM 2306 C C . HIS A 1 288 ? 65.166 10.376 -23.015 1.00 40.59 288 HIS A C 1
ATOM 2308 O O . HIS A 1 288 ? 63.953 10.415 -22.723 1.00 40.59 288 HIS A O 1
#

Organism: Cae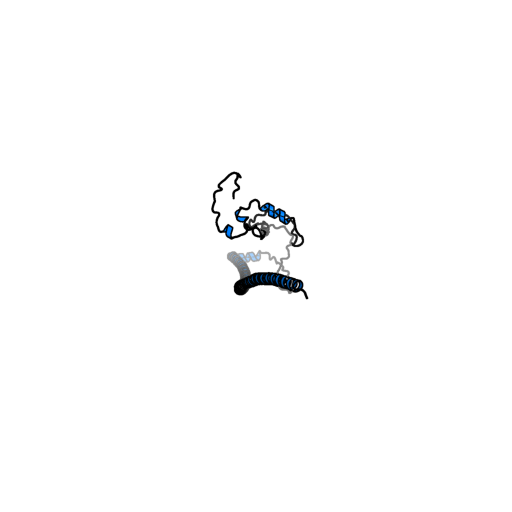norhabditis remanei (NCBI:txid31234)

pLDDT: mean 70.18, std 25.48, range [32.09, 98.56]